Protein AF-A0A7W1JFF1-F1 (afdb_monomer_lite)

Sequence (328 aa):
MGRIAIALIGAATTVACFAGAAQSAELITNRGASHVTLAVNAKGEALVTYRAGGQLRRVLVWGATNARLPTRNGKQVEFKRDFSGGWRTYHTTYWETFQDRCAPYNGPALPDVVAACRAPDGSYWVAQAWQRLMPDLGYLPWLPVQRAKWLELSHWSGPVAQLDIGMNWVYDGKWQQIFTRTTYLGHPVYGFGTTRAGVPTDSFGQLVYIDTFNSTYGPGWRRENASVAHNPTGLFCYGLFPHDPTRGGYRHPPNQTTPRGPGIGNRYRIIAAGPGVTPNIEKVIAGLHDYDPGNPADVARQQKQNATLESWGGKRNPGGCLAGWFDA

Structure (mmCIF, N/CA/C/O backbone):
data_AF-A0A7W1JFF1-F1
#
_entry.id   AF-A0A7W1JFF1-F1
#
loop_
_atom_site.group_PDB
_atom_site.id
_atom_site.type_symbol
_atom_site.label_atom_id
_atom_site.label_alt_id
_atom_site.label_comp_id
_atom_site.label_asym_id
_atom_site.label_entity_id
_atom_site.label_seq_id
_atom_site.pdbx_PDB_ins_code
_atom_site.Cartn_x
_atom_site.Cartn_y
_atom_site.Cartn_z
_atom_site.occupancy
_atom_site.B_iso_or_equiv
_atom_site.auth_seq_id
_atom_site.auth_comp_id
_atom_site.auth_asym_id
_atom_site.auth_atom_id
_atom_site.pdbx_PDB_model_num
ATOM 1 N N . MET A 1 1 ? -5.058 68.436 0.687 1.00 38.59 1 MET A N 1
ATOM 2 C CA . MET A 1 1 ? -5.538 67.335 1.553 1.00 38.59 1 MET A CA 1
ATOM 3 C C . MET A 1 1 ? -5.737 66.096 0.684 1.00 38.59 1 MET A C 1
ATOM 5 O O . MET A 1 1 ? -6.791 65.935 0.086 1.00 38.59 1 MET A O 1
ATOM 9 N N . GLY A 1 2 ? -4.674 65.306 0.500 1.00 28.27 2 GLY A N 1
ATOM 10 C CA . GLY A 1 2 ? -4.662 64.139 -0.390 1.00 28.27 2 GLY A CA 1
ATOM 11 C C . GLY A 1 2 ? -5.205 62.894 0.309 1.00 28.27 2 GLY A C 1
ATOM 12 O O . GLY A 1 2 ? -4.789 62.583 1.422 1.00 28.27 2 GLY A O 1
ATOM 13 N N . ARG A 1 3 ? -6.151 62.201 -0.331 1.00 33.00 3 ARG A N 1
ATOM 14 C CA . ARG A 1 3 ? -6.733 60.943 0.151 1.00 33.00 3 ARG A CA 1
ATOM 15 C C . ARG A 1 3 ? -5.908 59.767 -0.373 1.00 33.00 3 ARG A C 1
ATOM 17 O O . ARG A 1 3 ? -5.820 59.565 -1.578 1.00 33.00 3 ARG A O 1
ATOM 24 N N . ILE A 1 4 ? -5.315 59.013 0.549 1.00 33.06 4 ILE A N 1
ATOM 25 C CA . ILE A 1 4 ? -4.603 57.756 0.298 1.00 33.06 4 ILE A CA 1
ATOM 26 C C . ILE A 1 4 ? -5.647 56.649 0.114 1.00 33.06 4 ILE A C 1
ATOM 28 O O . ILE A 1 4 ? -6.442 56.388 1.016 1.00 33.06 4 ILE A O 1
ATOM 32 N N . ALA A 1 5 ? -5.652 56.010 -1.055 1.00 33.16 5 ALA A N 1
ATOM 33 C CA . ALA A 1 5 ? -6.425 54.802 -1.313 1.00 33.16 5 ALA A CA 1
ATOM 34 C C . ALA A 1 5 ? -5.650 53.587 -0.777 1.00 33.16 5 ALA A C 1
ATOM 36 O O . ALA A 1 5 ? -4.568 53.269 -1.268 1.00 33.16 5 ALA A O 1
ATOM 37 N N . ILE A 1 6 ? -6.188 52.922 0.245 1.00 35.56 6 ILE A N 1
ATOM 38 C CA . ILE A 1 6 ? -5.652 51.659 0.763 1.00 35.56 6 ILE A CA 1
ATOM 39 C C . ILE A 1 6 ? -6.237 50.527 -0.086 1.00 35.56 6 ILE A C 1
ATOM 41 O O . ILE A 1 6 ? -7.432 50.245 -0.020 1.00 35.56 6 ILE A O 1
ATOM 45 N N . ALA A 1 7 ? -5.392 49.886 -0.893 1.00 33.53 7 ALA A N 1
ATOM 46 C CA . ALA A 1 7 ? -5.733 48.664 -1.607 1.00 33.53 7 ALA A CA 1
ATOM 47 C C . ALA A 1 7 ? -5.648 47.467 -0.644 1.00 33.53 7 ALA A C 1
ATOM 49 O O . ALA A 1 7 ? -4.567 47.078 -0.204 1.00 33.53 7 ALA A O 1
ATOM 50 N N . LEU A 1 8 ? -6.800 46.887 -0.305 1.00 33.56 8 LEU A N 1
ATOM 51 C CA . LEU A 1 8 ? -6.906 45.623 0.425 1.00 33.56 8 LEU A CA 1
ATOM 52 C C . LEU A 1 8 ? -6.568 44.462 -0.522 1.00 33.56 8 LEU A C 1
ATOM 54 O O . LEU A 1 8 ? -7.384 44.063 -1.351 1.00 33.56 8 LEU A O 1
ATOM 58 N N . ILE A 1 9 ? -5.362 43.911 -0.391 1.00 36.91 9 ILE A N 1
ATOM 59 C CA . ILE A 1 9 ? -4.980 42.642 -1.018 1.00 36.91 9 ILE A CA 1
ATOM 60 C C . ILE A 1 9 ? -5.599 41.515 -0.184 1.00 36.91 9 ILE A C 1
ATOM 62 O O . ILE A 1 9 ? -5.103 41.157 0.883 1.00 36.91 9 ILE A O 1
ATOM 66 N N . GLY A 1 10 ? -6.719 40.974 -0.661 1.00 31.19 10 GLY A N 1
ATOM 67 C CA . GLY A 1 10 ? -7.326 39.768 -0.107 1.00 31.19 10 GLY A CA 1
ATOM 68 C C . GLY A 1 10 ? -6.490 38.540 -0.461 1.00 31.19 10 GLY A C 1
ATOM 69 O O . GLY A 1 10 ? -6.447 38.124 -1.617 1.00 31.19 10 GLY A O 1
ATOM 70 N N . ALA A 1 11 ? -5.829 37.948 0.532 1.00 33.19 11 ALA A N 1
ATOM 71 C CA . ALA A 1 11 ? -5.151 36.666 0.393 1.00 33.19 11 ALA A CA 1
ATOM 72 C C . ALA A 1 11 ? -6.192 35.539 0.264 1.00 33.19 11 ALA A C 1
ATOM 74 O O . ALA A 1 11 ? -6.733 35.050 1.256 1.00 33.19 11 ALA A O 1
ATOM 75 N N . ALA A 1 12 ? -6.481 35.119 -0.969 1.00 33.53 12 ALA A N 1
ATOM 76 C CA . ALA A 1 12 ? -7.281 33.931 -1.232 1.00 33.53 12 ALA A CA 1
ATOM 77 C C . ALA A 1 12 ? -6.510 32.691 -0.756 1.00 33.53 12 ALA A C 1
ATOM 79 O O . ALA A 1 12 ? -5.592 32.204 -1.414 1.00 33.53 12 ALA A O 1
ATOM 80 N N . THR A 1 13 ? -6.864 32.188 0.425 1.00 31.50 13 THR A N 1
ATOM 81 C CA . THR A 1 13 ? -6.324 30.931 0.945 1.00 31.50 13 THR A CA 1
ATOM 82 C C . THR A 1 13 ? -7.027 29.794 0.208 1.00 31.50 13 THR A C 1
ATOM 84 O O . THR A 1 13 ? -8.130 29.393 0.571 1.00 31.50 13 THR A O 1
ATOM 87 N N . THR A 1 14 ? -6.428 29.287 -0.869 1.00 29.23 14 THR A N 1
ATOM 88 C CA . THR A 1 14 ? -6.887 28.054 -1.517 1.00 29.23 14 THR A CA 1
ATOM 89 C C . THR A 1 14 ? -6.694 26.892 -0.549 1.00 29.23 14 THR A C 1
ATOM 91 O O . THR A 1 14 ? -5.606 26.327 -0.434 1.00 29.23 14 THR A O 1
ATOM 94 N N . VAL A 1 15 ? -7.759 26.535 0.167 1.00 27.30 15 VAL A N 1
ATOM 95 C CA . VAL A 1 15 ? -7.863 25.258 0.868 1.00 27.30 15 VAL A CA 1
ATOM 96 C C . VAL A 1 15 ? -7.851 24.177 -0.207 1.00 27.30 15 VAL A C 1
ATOM 98 O O . VAL A 1 15 ? -8.831 23.975 -0.920 1.00 27.30 15 VAL A O 1
ATOM 101 N N . ALA A 1 16 ? -6.714 23.503 -0.364 1.00 29.80 16 ALA A N 1
ATOM 102 C CA . ALA A 1 16 ? -6.639 22.292 -1.162 1.00 29.80 16 ALA A CA 1
ATOM 103 C C . ALA A 1 16 ? -7.509 21.229 -0.477 1.00 29.80 16 ALA A C 1
ATOM 105 O O . ALA A 1 16 ? -7.077 20.570 0.470 1.00 29.80 16 ALA A O 1
ATOM 106 N N . CYS A 1 17 ? -8.754 21.089 -0.932 1.00 23.86 17 CYS A N 1
ATOM 107 C CA . CYS A 1 17 ? -9.590 19.944 -0.614 1.00 23.86 17 CYS A CA 1
ATOM 108 C C . CYS A 1 17 ? -8.873 18.694 -1.130 1.00 23.86 17 CYS A C 1
ATOM 110 O O . CYS A 1 17 ? -8.903 18.383 -2.320 1.00 23.86 17 CYS A O 1
ATOM 112 N N . PHE A 1 18 ? -8.194 17.980 -0.235 1.00 34.34 18 PHE A N 1
ATOM 113 C CA . PHE A 1 18 ? -7.791 16.610 -0.498 1.00 34.34 18 PHE A CA 1
ATOM 114 C C . PHE A 1 18 ? -9.080 15.795 -0.552 1.00 34.34 18 PHE A C 1
ATOM 116 O O . PHE A 1 18 ? -9.616 15.413 0.487 1.00 34.34 18 PHE A O 1
ATOM 123 N N . ALA A 1 19 ? -9.612 15.589 -1.759 1.00 32.72 19 ALA A N 1
ATOM 124 C CA . ALA A 1 19 ? -10.630 14.579 -1.985 1.00 32.72 19 ALA A CA 1
ATOM 125 C C . ALA A 1 19 ? -10.102 13.278 -1.372 1.00 32.72 19 ALA A C 1
ATOM 127 O O . ALA A 1 19 ? -8.997 12.837 -1.707 1.00 32.72 19 ALA A O 1
ATOM 128 N N . GLY A 1 20 ? -10.833 12.742 -0.393 1.00 37.34 20 GLY A N 1
ATOM 129 C CA . GLY A 1 20 ? -10.488 11.479 0.234 1.00 37.34 20 GLY A CA 1
ATOM 130 C C . GLY A 1 20 ? -10.435 10.430 -0.860 1.00 37.34 20 GLY A C 1
ATOM 131 O O . GLY A 1 20 ? -11.471 10.076 -1.414 1.00 37.34 20 GLY A O 1
ATOM 132 N N . ALA A 1 21 ? -9.226 9.987 -1.209 1.00 43.62 21 ALA A N 1
ATOM 133 C CA . ALA A 1 21 ? -9.064 8.798 -2.022 1.00 43.62 21 ALA A CA 1
ATOM 134 C C . ALA A 1 21 ? -9.877 7.689 -1.353 1.00 43.62 21 ALA A C 1
ATOM 136 O O . ALA A 1 21 ? -9.848 7.572 -0.124 1.00 43.62 21 ALA A O 1
ATOM 137 N N . ALA A 1 22 ? -10.583 6.884 -2.135 1.00 41.47 22 ALA A N 1
ATOM 138 C CA . ALA A 1 22 ? -11.029 5.609 -1.616 1.00 41.47 22 ALA A CA 1
ATOM 139 C C . ALA A 1 22 ? -9.819 4.844 -1.083 1.00 41.47 22 ALA A C 1
ATOM 141 O O . ALA A 1 22 ? -8.777 4.747 -1.737 1.00 41.47 22 ALA A O 1
ATOM 142 N N . GLN A 1 23 ? -9.933 4.405 0.161 1.00 50.59 23 GLN A N 1
ATOM 143 C CA . GLN A 1 23 ? -8.849 3.791 0.904 1.00 50.59 23 GLN A CA 1
ATOM 144 C C . GLN A 1 23 ? -9.103 2.288 0.959 1.00 50.59 23 GLN A C 1
ATOM 146 O O . GLN A 1 23 ? -10.023 1.837 1.628 1.00 50.59 23 GLN A O 1
ATOM 151 N N . SER A 1 24 ? -8.298 1.524 0.229 1.00 50.75 24 SER A N 1
ATOM 152 C CA . SER A 1 24 ? -7.825 0.195 0.634 1.00 50.75 24 SER A CA 1
ATOM 153 C C . SER A 1 24 ? -7.228 0.238 2.036 1.00 50.75 24 SER A C 1
ATOM 155 O O . SER A 1 24 ? -6.302 1.032 2.232 1.00 50.75 24 SER A O 1
ATOM 157 N N . ALA A 1 25 ? -7.700 -0.608 2.951 1.00 58.66 25 ALA A N 1
ATOM 158 C CA . ALA A 1 25 ? -7.436 -0.514 4.388 1.00 58.66 25 ALA A CA 1
ATOM 159 C C . ALA A 1 25 ? -7.825 0.869 4.948 1.00 58.66 25 ALA A C 1
ATOM 161 O O . ALA A 1 25 ? -7.338 1.925 4.539 1.00 58.66 25 ALA A O 1
ATOM 162 N N . GLU A 1 26 ? -8.758 0.910 5.894 1.00 79.19 26 GLU A N 1
ATOM 163 C CA . GLU A 1 26 ? -9.330 2.202 6.255 1.00 79.19 26 GLU A CA 1
ATOM 164 C C . GLU A 1 26 ? -8.387 3.044 7.093 1.00 79.19 26 GLU A C 1
ATOM 166 O O . GLU A 1 26 ? -7.886 2.610 8.135 1.00 79.19 26 GLU A O 1
ATOM 171 N N . LEU A 1 27 ? -8.225 4.301 6.683 1.00 85.50 27 LEU A N 1
ATOM 172 C CA . LEU A 1 27 ? -7.456 5.269 7.440 1.00 85.50 27 LEU A CA 1
ATOM 173 C C . LEU A 1 27 ? -8.100 5.519 8.807 1.00 85.50 27 LEU A C 1
ATOM 175 O O . LEU A 1 27 ? -9.231 6.007 8.919 1.00 85.50 27 LEU A O 1
ATOM 179 N N . ILE A 1 28 ? -7.311 5.277 9.849 1.00 89.88 28 ILE A N 1
ATOM 180 C CA . ILE A 1 28 ? -7.588 5.716 11.216 1.00 89.88 28 ILE A CA 1
ATOM 181 C C . ILE A 1 28 ? -6.994 7.108 11.438 1.00 89.88 28 ILE A C 1
ATOM 183 O O . ILE A 1 28 ? -7.646 7.996 11.983 1.00 89.88 28 ILE A O 1
ATOM 187 N N . THR A 1 29 ? -5.748 7.327 11.007 1.00 87.50 29 THR A N 1
ATOM 188 C CA . THR A 1 29 ? -5.092 8.638 11.099 1.00 87.50 29 THR A CA 1
ATOM 189 C C . THR A 1 29 ? -3.925 8.769 10.128 1.00 87.50 29 THR A C 1
ATOM 191 O O . THR A 1 29 ? -3.190 7.819 9.888 1.00 87.50 29 THR A O 1
ATOM 194 N N . ASN A 1 30 ? -3.690 9.981 9.630 1.00 83.12 30 ASN A N 1
ATOM 195 C CA . ASN A 1 30 ? -2.531 10.345 8.810 1.00 83.12 30 ASN A CA 1
ATOM 196 C C . ASN A 1 30 ? -1.520 11.227 9.564 1.00 83.12 30 ASN A C 1
ATOM 198 O O . ASN A 1 30 ? -0.728 11.930 8.944 1.00 83.12 30 ASN A O 1
ATOM 202 N N . ARG A 1 31 ? -1.568 11.245 10.903 1.00 85.12 31 ARG A N 1
ATOM 203 C CA . ARG A 1 31 ? -0.758 12.141 11.752 1.00 85.12 31 ARG A CA 1
ATOM 204 C C . ARG A 1 31 ? 0.445 11.458 12.415 1.00 85.12 31 ARG A C 1
ATOM 206 O O . ARG A 1 31 ? 0.880 11.914 13.467 1.00 85.12 31 ARG A O 1
ATOM 213 N N . GLY A 1 32 ? 0.960 10.371 11.833 1.00 85.75 32 GLY A N 1
ATOM 214 C CA . GLY A 1 32 ? 2.119 9.647 12.366 1.00 85.75 32 GLY A CA 1
ATOM 215 C C . GLY A 1 32 ? 1.822 8.984 13.711 1.00 85.75 32 GLY A C 1
ATOM 216 O O . GLY A 1 32 ? 2.288 9.440 14.753 1.00 85.75 32 GLY A O 1
ATOM 217 N N . ALA A 1 33 ? 1.018 7.921 13.688 1.00 92.75 33 ALA A N 1
ATOM 218 C CA . ALA A 1 33 ? 0.693 7.172 14.896 1.00 92.75 33 ALA A CA 1
ATOM 219 C C . ALA A 1 33 ? 1.924 6.456 15.483 1.00 92.75 33 ALA A C 1
ATOM 221 O O . ALA A 1 33 ? 2.784 5.964 14.754 1.00 92.75 33 ALA A O 1
ATOM 222 N N . SER A 1 34 ? 1.973 6.365 16.810 1.00 94.94 34 SER A N 1
ATOM 223 C CA . SER A 1 34 ? 2.949 5.579 17.574 1.00 94.94 34 SER A CA 1
ATOM 224 C C . SER A 1 34 ? 2.254 4.851 18.724 1.00 94.94 34 SER A C 1
ATOM 226 O O . SER A 1 34 ? 1.118 5.193 19.058 1.00 94.94 34 SER A O 1
ATOM 228 N N . HIS A 1 35 ? 2.940 3.888 19.350 1.00 96.50 35 HIS A N 1
ATOM 229 C CA . HIS A 1 35 ? 2.401 3.105 20.473 1.00 96.50 35 HIS A CA 1
ATOM 230 C C . HIS A 1 35 ? 1.026 2.507 20.144 1.00 96.50 35 HIS A C 1
ATOM 232 O O . HIS A 1 35 ? 0.073 2.657 20.906 1.00 96.50 35 HIS A O 1
ATOM 238 N N . VAL A 1 36 ? 0.916 1.929 18.946 1.00 97.88 36 VAL A N 1
ATOM 239 C CA . VAL A 1 36 ? -0.339 1.372 18.449 1.00 97.88 36 VAL A CA 1
ATOM 240 C C . VAL A 1 36 ? -0.609 0.062 19.177 1.00 97.88 36 VAL A C 1
ATOM 242 O O . VAL A 1 36 ? 0.242 -0.822 19.190 1.00 97.88 36 VAL A O 1
ATOM 245 N N . THR A 1 37 ? -1.799 -0.068 19.749 1.00 97.75 37 THR A N 1
ATOM 246 C CA . THR A 1 37 ? -2.329 -1.332 20.252 1.00 97.75 37 THR A CA 1
ATOM 247 C C . THR A 1 37 ? -3.689 -1.605 19.628 1.00 97.75 37 THR A C 1
ATOM 249 O O . THR A 1 37 ? -4.412 -0.691 19.215 1.00 97.75 37 THR A O 1
ATOM 252 N N . LEU A 1 38 ? -4.011 -2.889 19.542 1.00 98.19 38 LEU A N 1
ATOM 253 C CA . LEU A 1 38 ? -5.221 -3.400 18.929 1.00 98.19 38 LEU A CA 1
ATOM 254 C C . LEU A 1 38 ? -5.817 -4.441 19.871 1.00 98.19 38 LEU A C 1
ATOM 256 O O . LEU A 1 38 ? -5.145 -5.417 20.188 1.00 98.19 38 LEU A O 1
ATOM 260 N N . ALA A 1 39 ? -7.052 -4.206 20.299 1.00 98.31 39 ALA A N 1
ATOM 261 C CA . ALA A 1 39 ? -7.855 -5.155 21.060 1.00 98.31 39 ALA A CA 1
ATOM 262 C C . ALA A 1 39 ? -9.127 -5.469 20.273 1.00 98.31 39 ALA A C 1
ATOM 264 O O . ALA A 1 39 ? -9.699 -4.564 19.665 1.00 98.31 39 ALA A O 1
ATOM 265 N N . VAL A 1 40 ? -9.591 -6.716 20.297 1.00 98.50 40 VAL A N 1
ATOM 266 C CA . VAL A 1 40 ? -10.798 -7.151 19.574 1.00 98.50 40 VAL A CA 1
ATOM 267 C C . VAL A 1 40 ? -11.693 -7.935 20.515 1.00 98.50 40 VAL A C 1
ATOM 269 O O . VAL A 1 40 ? -11.249 -8.885 21.152 1.00 98.50 40 VAL A O 1
ATOM 272 N N . ASN A 1 41 ? -12.961 -7.547 20.615 1.00 97.75 41 ASN A N 1
ATOM 273 C CA . ASN A 1 41 ? -13.908 -8.196 21.515 1.00 97.75 41 ASN A CA 1
ATOM 274 C C . ASN A 1 41 ? -14.669 -9.347 20.827 1.00 97.75 41 ASN A C 1
ATOM 276 O O . ASN A 1 41 ? -14.564 -9.581 19.624 1.00 97.75 41 ASN A O 1
ATOM 280 N N . ALA A 1 42 ? -15.499 -10.056 21.595 1.00 96.50 42 ALA A N 1
ATOM 281 C CA . ALA A 1 42 ? -16.325 -11.153 21.079 1.00 96.50 42 ALA A CA 1
ATOM 282 C C . ALA A 1 42 ? -17.463 -10.709 20.132 1.00 96.50 42 ALA A C 1
ATOM 284 O O . ALA A 1 42 ? -18.096 -11.560 19.516 1.00 96.50 42 ALA A O 1
ATOM 285 N N . LYS A 1 43 ? -17.741 -9.402 20.012 1.00 96.00 43 LYS A N 1
ATOM 286 C CA . LYS A 1 43 ? -18.752 -8.855 19.091 1.00 96.00 43 LYS A CA 1
ATOM 287 C C . LYS A 1 43 ? -18.193 -8.579 17.689 1.00 96.00 43 LYS A C 1
ATOM 289 O O . LYS A 1 43 ? -18.951 -8.156 16.820 1.00 96.00 43 LYS A O 1
ATOM 294 N N . GLY A 1 44 ? -16.888 -8.764 17.475 1.00 96.31 44 GLY A N 1
ATOM 295 C CA . GLY A 1 44 ? -16.227 -8.378 16.226 1.00 96.31 44 GLY A CA 1
ATOM 296 C C . GLY A 1 44 ? -15.997 -6.868 16.112 1.00 96.31 44 GLY A C 1
ATOM 297 O O . GLY A 1 44 ? -16.004 -6.319 15.011 1.00 96.31 44 GLY A O 1
ATOM 298 N N . GLU A 1 45 ? -15.822 -6.181 17.242 1.00 98.12 45 GLU A N 1
ATOM 299 C CA . GLU A 1 45 ? -15.401 -4.781 17.281 1.00 98.12 45 GLU A CA 1
ATOM 300 C C . GLU A 1 45 ? -13.930 -4.703 17.681 1.00 98.12 45 GLU A C 1
ATOM 302 O O . GLU A 1 45 ? -13.473 -5.470 18.529 1.00 98.12 45 GLU A O 1
ATOM 307 N N . ALA A 1 46 ? -13.209 -3.746 17.108 1.00 98.38 46 ALA A N 1
ATOM 308 C CA . ALA A 1 46 ? -11.820 -3.463 17.419 1.00 98.38 46 ALA A CA 1
ATOM 309 C C . ALA A 1 46 ? -11.687 -2.120 18.143 1.00 98.38 46 ALA A C 1
ATOM 311 O O . ALA A 1 46 ? -12.240 -1.109 17.712 1.00 98.38 46 ALA A O 1
ATOM 312 N N . LEU A 1 47 ? -10.902 -2.086 19.215 1.00 98.44 47 LEU A N 1
ATOM 313 C CA . LEU A 1 47 ? -10.461 -0.860 19.865 1.00 98.44 47 LEU A CA 1
ATOM 314 C C . LEU A 1 47 ? -9.002 -0.596 19.485 1.00 98.44 47 LEU A C 1
ATOM 316 O O . LEU A 1 47 ? -8.085 -1.273 19.953 1.00 98.44 47 LEU A O 1
ATOM 320 N N . VAL A 1 48 ? -8.789 0.417 18.647 1.00 98.25 48 VAL A N 1
ATOM 321 C CA . VAL A 1 48 ? -7.457 0.871 18.240 1.00 98.25 48 VAL A CA 1
ATOM 322 C C . VAL A 1 48 ? -7.021 1.997 19.164 1.00 98.25 48 VAL A C 1
ATOM 324 O O . VAL A 1 48 ? -7.636 3.067 19.186 1.00 98.25 48 VAL A O 1
ATOM 327 N N . THR A 1 49 ? -5.942 1.781 19.914 1.00 98.19 49 THR A N 1
ATOM 328 C CA . THR A 1 49 ? -5.344 2.810 20.774 1.00 98.19 49 THR A CA 1
ATOM 329 C C . THR A 1 49 ? -3.995 3.224 20.211 1.00 98.19 49 THR A C 1
ATOM 331 O O . THR A 1 49 ? -3.200 2.383 19.816 1.00 98.19 49 THR A O 1
ATOM 334 N N . TYR A 1 50 ? -3.725 4.525 20.139 1.00 97.69 50 TYR A N 1
ATOM 335 C CA . TYR A 1 50 ? -2.453 5.039 19.630 1.00 97.69 50 TYR A CA 1
ATOM 336 C C . TYR A 1 50 ? -2.165 6.441 20.159 1.00 97.69 50 TYR A C 1
ATOM 338 O O . TYR A 1 50 ? -3.043 7.126 20.685 1.00 97.69 50 TYR A O 1
ATOM 346 N N . ARG A 1 51 ? -0.931 6.910 19.977 1.00 96.56 51 ARG A N 1
ATOM 347 C CA . ARG A 1 51 ? -0.548 8.309 20.190 1.00 96.56 51 ARG A CA 1
ATOM 348 C C . ARG A 1 51 ? -0.317 9.013 18.862 1.00 96.56 51 ARG A C 1
ATOM 350 O O . ARG A 1 51 ? 0.413 8.502 18.016 1.00 96.56 51 ARG A O 1
ATOM 357 N N . ALA A 1 52 ? -0.894 10.201 18.696 1.00 91.94 52 ALA A N 1
ATOM 358 C CA . ALA A 1 52 ? -0.619 11.088 17.565 1.00 91.94 52 ALA A CA 1
ATOM 359 C C . ALA A 1 52 ? -0.678 12.552 18.016 1.00 91.94 52 ALA A C 1
ATOM 361 O O . ALA A 1 52 ? -1.602 12.946 18.727 1.00 91.94 52 ALA A O 1
ATOM 362 N N . GLY A 1 53 ? 0.314 13.355 17.616 1.00 86.19 53 GLY A N 1
ATOM 363 C CA . GLY A 1 53 ? 0.427 14.753 18.055 1.00 86.19 53 GLY A CA 1
ATOM 364 C C . GLY A 1 53 ? 0.477 14.907 19.582 1.00 86.19 53 GLY A C 1
ATOM 365 O O . GLY A 1 53 ? -0.184 15.781 20.128 1.00 86.19 53 GLY A O 1
ATOM 366 N N . GLY A 1 54 ? 1.165 13.995 20.281 1.00 87.56 54 GLY A N 1
ATOM 367 C CA . GLY A 1 54 ? 1.270 13.977 21.749 1.00 87.56 54 GLY A CA 1
ATOM 368 C C . GLY A 1 54 ? 0.030 13.460 22.494 1.00 87.56 54 GLY A C 1
ATOM 369 O O . GLY A 1 54 ? 0.112 13.153 23.680 1.00 87.56 54 GLY A O 1
ATOM 370 N N . GLN A 1 55 ? -1.104 13.287 21.813 1.00 93.56 55 GLN A N 1
ATOM 371 C CA . GLN A 1 55 ? -2.366 12.891 22.436 1.00 93.56 55 GLN A CA 1
ATOM 372 C C . GLN A 1 55 ? -2.622 11.393 22.295 1.00 93.56 55 GLN A C 1
ATOM 374 O O . GLN A 1 55 ? -2.429 10.823 21.220 1.00 93.56 55 GLN A O 1
ATOM 379 N N . LEU A 1 56 ? -3.094 10.772 23.379 1.00 96.31 56 LEU A N 1
ATOM 380 C CA . LEU A 1 56 ? -3.631 9.415 23.352 1.00 96.31 56 LEU A CA 1
ATOM 381 C C . LEU A 1 56 ? -5.004 9.434 22.674 1.00 96.31 56 LEU A C 1
ATOM 383 O O . LEU A 1 56 ? -5.857 10.261 22.993 1.00 96.31 56 LEU A O 1
ATOM 387 N N . ARG A 1 57 ? -5.206 8.525 21.730 1.00 97.31 57 ARG A N 1
ATOM 388 C CA . ARG A 1 57 ? -6.429 8.370 20.950 1.00 97.31 57 ARG A CA 1
ATOM 389 C C . ARG A 1 57 ? -6.922 6.942 21.087 1.00 97.31 57 ARG A C 1
ATOM 391 O O . ARG A 1 57 ? -6.117 6.017 21.140 1.00 97.31 57 ARG A O 1
ATOM 398 N N . ARG A 1 58 ? -8.242 6.791 21.135 1.00 97.50 58 ARG A N 1
ATOM 399 C CA . ARG A 1 58 ? -8.935 5.506 21.151 1.00 97.50 58 ARG A CA 1
ATOM 400 C C . ARG A 1 58 ? -10.051 5.562 20.130 1.00 97.50 58 ARG A C 1
ATOM 402 O O . ARG A 1 58 ? -10.862 6.484 20.165 1.00 97.50 58 ARG A O 1
ATOM 409 N N . VAL A 1 59 ? -10.056 4.611 19.212 1.00 97.94 59 VAL A N 1
ATOM 410 C CA . VAL A 1 59 ? -11.034 4.546 18.130 1.00 97.94 59 VAL A CA 1
ATOM 411 C C . VAL A 1 59 ? -11.665 3.169 18.165 1.00 97.94 59 VAL A C 1
ATOM 413 O O . VAL A 1 59 ? -10.961 2.170 18.041 1.00 97.94 59 VAL A O 1
ATOM 416 N N . LEU A 1 60 ? -12.978 3.127 18.366 1.00 98.44 60 LEU A N 1
ATOM 417 C CA . LEU A 1 60 ? -13.753 1.903 18.216 1.00 98.44 60 LEU A CA 1
ATOM 418 C C . LEU A 1 60 ? -14.099 1.733 16.731 1.00 98.44 60 LEU A C 1
ATOM 420 O O . LEU A 1 60 ? -14.548 2.690 16.097 1.00 98.44 60 LEU A O 1
ATOM 424 N N . VAL A 1 61 ? -13.872 0.545 16.175 1.00 98.38 61 VAL A N 1
ATOM 425 C CA . VAL A 1 61 ? -14.010 0.248 14.743 1.00 98.38 61 VAL A CA 1
ATOM 426 C C . VAL A 1 61 ? -14.737 -1.082 14.540 1.00 98.38 61 VAL A C 1
ATOM 428 O O . VAL A 1 61 ? -14.415 -2.058 15.210 1.00 98.38 61 VAL A O 1
ATOM 431 N N . TRP A 1 62 ? -15.734 -1.137 13.650 1.00 97.81 62 TRP A N 1
ATOM 432 C CA . TRP A 1 62 ? -16.532 -2.352 13.415 1.00 97.81 62 TRP A CA 1
ATOM 433 C C . TRP A 1 62 ? -17.311 -2.315 12.094 1.00 97.81 62 TRP A C 1
ATOM 435 O O . TRP A 1 62 ? -17.358 -1.300 11.401 1.00 97.81 62 TRP A O 1
ATOM 445 N N . GLY A 1 63 ? -17.988 -3.420 11.769 1.00 96.50 63 GLY A N 1
ATOM 446 C CA . GLY A 1 63 ? -19.047 -3.448 10.753 1.00 96.50 63 GLY A CA 1
ATOM 447 C C . GLY A 1 63 ? -18.604 -3.708 9.312 1.00 96.50 63 GLY A C 1
ATOM 448 O O . GLY A 1 63 ? -19.458 -3.699 8.429 1.00 96.50 63 GLY A O 1
ATOM 449 N N . ALA A 1 64 ? -17.321 -3.979 9.071 1.00 96.56 64 ALA A N 1
ATOM 450 C CA . ALA A 1 64 ? -16.826 -4.421 7.770 1.00 96.56 64 ALA A CA 1
ATOM 451 C C . ALA A 1 64 ? -15.798 -5.540 7.907 1.00 96.56 64 ALA A C 1
ATOM 453 O O . ALA A 1 64 ? -15.025 -5.564 8.862 1.00 96.56 64 ALA A O 1
ATOM 454 N N . THR A 1 65 ? -15.796 -6.438 6.925 1.00 96.69 65 THR A N 1
ATOM 455 C CA . THR A 1 65 ? -14.845 -7.541 6.762 1.00 96.69 65 THR A CA 1
ATOM 456 C C . THR A 1 65 ? -14.656 -7.776 5.265 1.00 96.69 65 THR A C 1
ATOM 458 O O . THR A 1 65 ? -15.626 -7.675 4.507 1.00 96.69 65 THR A O 1
ATOM 461 N N . ASN A 1 66 ? -13.444 -8.146 4.846 1.00 97.06 66 ASN A N 1
ATOM 462 C CA . ASN A 1 66 ? -13.108 -8.513 3.465 1.00 97.06 66 ASN A CA 1
ATOM 463 C C . ASN A 1 66 ? -13.284 -7.363 2.456 1.00 97.06 66 ASN A C 1
ATOM 465 O O . ASN A 1 66 ? -13.184 -6.182 2.785 1.00 97.06 66 ASN A O 1
ATOM 469 N N . ALA A 1 67 ? -13.479 -7.719 1.189 1.00 95.94 67 ALA A N 1
ATOM 470 C CA . ALA A 1 67 ? -13.761 -6.797 0.108 1.00 95.94 67 ALA A CA 1
ATOM 471 C C . ALA A 1 67 ? -14.853 -7.357 -0.800 1.00 95.94 67 ALA A C 1
ATOM 473 O O . ALA A 1 67 ? -14.991 -8.567 -0.977 1.00 95.94 67 ALA A O 1
ATOM 474 N N . ARG A 1 68 ? -15.596 -6.457 -1.433 1.00 95.94 68 ARG A N 1
ATOM 475 C CA . ARG A 1 68 ? -16.437 -6.744 -2.592 1.00 95.94 68 ARG A CA 1
ATOM 476 C C . ARG A 1 68 ? -15.590 -6.686 -3.855 1.00 95.94 68 ARG A C 1
ATOM 478 O O . ARG A 1 68 ? -14.701 -5.837 -3.975 1.00 95.94 68 ARG A O 1
ATOM 485 N N . LEU A 1 69 ? -15.924 -7.551 -4.807 1.00 95.38 69 LEU A N 1
ATOM 486 C CA . LEU A 1 69 ? -15.355 -7.514 -6.150 1.00 95.38 69 LEU A CA 1
ATOM 487 C C . LEU A 1 69 ? -15.734 -6.204 -6.867 1.00 95.38 69 LEU A C 1
ATOM 489 O O . LEU A 1 69 ? -16.827 -5.677 -6.614 1.00 95.38 69 LEU A O 1
ATOM 493 N N . PRO A 1 70 ? -14.874 -5.679 -7.764 1.00 93.56 70 PRO A N 1
ATOM 494 C CA . PRO A 1 70 ? -15.163 -4.457 -8.508 1.00 93.56 70 PRO A CA 1
ATOM 495 C C . PRO A 1 70 ? -16.515 -4.527 -9.217 1.00 93.56 70 PRO A C 1
ATOM 497 O O . PRO A 1 70 ? -16.739 -5.364 -10.086 1.00 93.56 70 PRO A O 1
ATOM 500 N N . THR A 1 71 ? -17.424 -3.630 -8.839 1.00 93.38 71 THR A N 1
ATOM 501 C CA . THR A 1 71 ? -18.767 -3.542 -9.422 1.00 93.38 71 THR A CA 1
ATOM 502 C C . THR A 1 71 ? -19.047 -2.097 -9.804 1.00 93.38 71 THR A C 1
ATOM 504 O O . THR A 1 71 ? -18.975 -1.204 -8.957 1.00 93.38 71 THR A O 1
ATOM 507 N N . ARG A 1 72 ? -19.381 -1.850 -11.076 1.00 90.69 72 ARG A N 1
ATOM 508 C CA . ARG A 1 72 ? -19.693 -0.499 -11.562 1.00 90.69 72 ARG A CA 1
ATOM 509 C C . ARG A 1 72 ? -20.889 0.059 -10.787 1.00 90.69 72 ARG A C 1
ATOM 5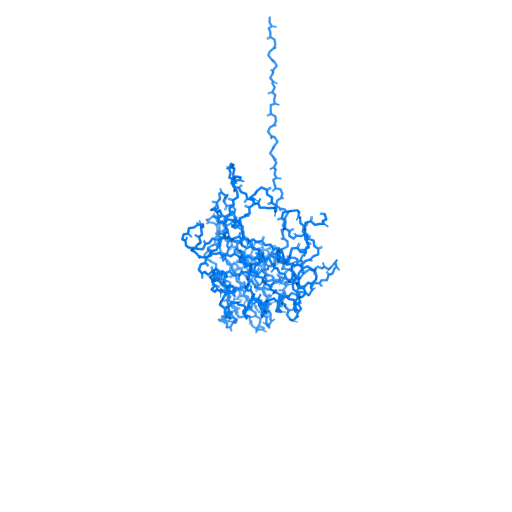11 O O . ARG A 1 72 ? -21.885 -0.637 -10.619 1.00 90.69 72 ARG A O 1
ATOM 518 N N . ASN A 1 73 ? -20.785 1.305 -10.321 1.00 88.50 73 ASN A N 1
ATOM 519 C CA . ASN A 1 73 ? -21.777 1.981 -9.466 1.00 88.50 73 ASN A CA 1
ATOM 520 C C . ASN A 1 73 ? -22.028 1.306 -8.100 1.00 88.50 73 ASN A C 1
ATOM 522 O O . ASN A 1 73 ? -22.929 1.713 -7.368 1.00 88.50 73 ASN A O 1
ATOM 526 N N . GLY A 1 74 ? -21.243 0.287 -7.743 1.00 90.00 74 GLY A N 1
ATOM 527 C CA . GLY A 1 74 ? -21.285 -0.334 -6.428 1.00 90.00 74 GLY A CA 1
ATOM 528 C C . GLY A 1 74 ? -20.576 0.508 -5.369 1.00 90.00 74 GLY A C 1
ATOM 529 O O . GLY A 1 74 ? -19.876 1.476 -5.669 1.00 90.00 74 GLY A O 1
ATOM 530 N N . LYS A 1 75 ? -20.716 0.086 -4.113 1.00 91.69 75 LYS A N 1
ATOM 531 C CA . LYS A 1 75 ? -19.916 0.590 -2.993 1.00 91.69 75 LYS A CA 1
ATOM 532 C C . LYS A 1 75 ? -19.106 -0.539 -2.390 1.00 91.69 75 LYS A C 1
ATOM 534 O O . LYS A 1 75 ? -19.617 -1.653 -2.234 1.00 91.69 75 LYS A O 1
ATOM 539 N N . GLN A 1 76 ? -17.873 -0.234 -2.032 1.00 93.44 76 GLN A N 1
ATOM 540 C CA . GLN A 1 76 ? -17.022 -1.123 -1.263 1.00 93.44 76 GLN A CA 1
ATOM 541 C C . GLN A 1 76 ? -17.527 -1.238 0.187 1.00 93.44 76 GLN A C 1
ATOM 543 O O . GLN A 1 76 ? -18.368 -0.449 0.620 1.00 93.44 76 GLN A O 1
ATOM 548 N N . VAL A 1 77 ? -17.078 -2.262 0.914 1.00 93.19 77 VAL A N 1
ATOM 549 C CA . VAL A 1 77 ? -17.298 -2.353 2.366 1.00 93.19 77 VAL A CA 1
ATOM 550 C C . VAL A 1 77 ? -16.450 -1.315 3.102 1.00 93.19 77 VAL A C 1
ATOM 552 O O . VAL A 1 77 ? -15.320 -1.055 2.693 1.00 93.19 77 VAL A O 1
ATOM 555 N N . GLU A 1 78 ? -17.002 -0.745 4.175 1.00 92.62 78 GLU A N 1
ATOM 556 C CA . GLU A 1 78 ? -16.359 0.299 4.978 1.00 92.62 78 GLU A CA 1
ATOM 557 C C . GLU A 1 78 ? -16.654 0.124 6.477 1.00 92.62 78 GLU A C 1
ATOM 559 O O . GLU A 1 78 ? -17.747 -0.314 6.852 1.00 92.62 78 GLU A O 1
ATOM 564 N N . PHE A 1 79 ? -15.702 0.462 7.348 1.00 95.94 79 PHE A N 1
ATOM 565 C CA . PHE A 1 79 ? -15.910 0.413 8.786 1.00 95.94 79 PHE A CA 1
ATOM 566 C C . PHE A 1 79 ? -16.714 1.607 9.282 1.00 95.94 79 PHE A C 1
ATOM 568 O O . PHE A 1 79 ? -16.529 2.773 8.912 1.00 95.94 79 PHE A O 1
ATOM 575 N N . LYS A 1 80 ? -17.521 1.316 10.296 1.00 96.25 80 LYS A N 1
ATOM 576 C CA . LYS A 1 80 ? -17.982 2.316 11.248 1.00 96.25 80 LYS A CA 1
ATOM 577 C C . LYS A 1 80 ? -16.838 2.633 12.205 1.00 96.25 80 LYS A C 1
ATOM 579 O O . LYS A 1 80 ? -16.149 1.730 12.674 1.00 96.25 80 LYS A O 1
ATOM 584 N N . ARG A 1 81 ? -16.640 3.923 12.481 1.00 96.81 81 ARG A N 1
ATOM 585 C CA . ARG A 1 81 ? -15.564 4.439 13.335 1.00 96.81 81 ARG A CA 1
ATOM 586 C C . ARG A 1 81 ? -16.128 5.404 14.364 1.00 96.81 81 ARG A C 1
ATOM 588 O O . ARG A 1 81 ? -16.814 6.364 14.015 1.00 96.81 81 ARG A O 1
ATOM 595 N N . ASP A 1 82 ? -15.775 5.186 15.621 1.00 96.88 82 ASP A N 1
ATOM 596 C CA . ASP A 1 82 ? -16.086 6.076 16.729 1.00 96.88 82 ASP A CA 1
ATOM 597 C C . ASP A 1 82 ? -14.791 6.531 17.415 1.00 96.88 82 ASP A C 1
ATOM 599 O O . ASP A 1 82 ? -14.189 5.827 18.229 1.00 96.88 82 ASP A O 1
ATOM 603 N N . PHE A 1 83 ? -14.380 7.758 17.085 1.00 95.50 83 PHE A N 1
ATOM 604 C CA . PHE A 1 83 ? -13.170 8.409 17.597 1.00 95.50 83 PHE A CA 1
ATOM 605 C C . PHE A 1 83 ? -13.250 8.831 19.074 1.00 95.50 83 PHE A C 1
ATOM 607 O O . PHE A 1 83 ? -12.279 9.373 19.601 1.00 95.50 83 PHE A O 1
ATOM 614 N N . SER A 1 84 ? -14.386 8.606 19.741 1.00 94.62 84 SER A N 1
ATOM 615 C CA . SER A 1 84 ? -14.539 8.807 21.186 1.00 94.62 84 SER A CA 1
ATOM 616 C C . SER A 1 84 ? -14.235 7.546 22.008 1.00 94.62 84 SER A C 1
ATOM 618 O O . SER A 1 84 ? -14.406 7.549 23.224 1.00 94.62 84 SER A O 1
ATOM 620 N N . GLY A 1 85 ? -13.798 6.456 21.364 1.00 94.56 85 GLY A N 1
ATOM 621 C CA . GLY A 1 85 ? -13.560 5.176 22.035 1.00 94.56 85 GLY A CA 1
ATOM 622 C C . GLY A 1 85 ? -14.850 4.468 22.465 1.00 94.56 85 GLY A C 1
ATOM 623 O O . GLY A 1 85 ? -14.831 3.708 23.428 1.00 94.56 85 GLY A O 1
ATOM 624 N N . GLY A 1 86 ? -15.966 4.738 21.777 1.00 96.19 86 GLY A N 1
ATOM 625 C CA . GLY A 1 86 ? -17.266 4.098 21.997 1.00 96.19 86 GLY A CA 1
ATOM 626 C C . GLY A 1 86 ? -18.304 4.947 22.738 1.00 96.19 86 GLY A C 1
ATOM 627 O O . GLY A 1 86 ? -19.448 4.515 22.837 1.00 96.19 86 GLY A O 1
ATOM 628 N N . TRP A 1 87 ? -17.972 6.155 23.214 1.00 96.31 87 TRP A N 1
ATOM 629 C CA . TRP A 1 87 ? -18.950 7.033 23.877 1.00 96.31 87 TRP A CA 1
ATOM 630 C C . TRP A 1 87 ? -20.086 7.459 22.943 1.00 96.31 87 TRP A C 1
ATOM 632 O O . TRP A 1 87 ? -21.247 7.448 23.336 1.00 96.31 87 TRP A O 1
ATOM 642 N N . ARG A 1 88 ? -19.793 7.808 21.688 1.00 95.75 88 ARG A N 1
ATOM 643 C CA . ARG A 1 88 ? -20.833 8.185 20.717 1.00 95.75 88 ARG A CA 1
ATOM 644 C C . ARG A 1 88 ? -21.746 7.005 20.374 1.00 95.75 88 ARG A C 1
ATOM 646 O O . ARG A 1 88 ? -22.910 7.223 20.064 1.00 95.75 88 ARG A O 1
ATOM 653 N N . THR A 1 89 ? -21.210 5.789 20.401 1.00 96.06 89 THR A N 1
ATOM 654 C CA . THR A 1 89 ? -21.930 4.563 20.027 1.00 96.06 89 THR A CA 1
ATOM 655 C C . THR A 1 89 ? -22.758 3.998 21.177 1.00 96.06 89 THR A C 1
ATOM 657 O O . THR A 1 89 ? -23.896 3.590 20.974 1.00 96.06 89 THR A O 1
ATOM 660 N N . TYR A 1 90 ? -22.187 3.977 22.381 1.00 96.62 90 TYR A N 1
ATOM 661 C CA . TYR A 1 90 ? -22.745 3.294 23.547 1.00 96.62 90 TYR A CA 1
ATOM 662 C C . TYR A 1 90 ? -23.152 4.237 24.684 1.00 96.62 90 TYR A C 1
ATOM 664 O O . TYR A 1 90 ? -23.683 3.764 25.683 1.00 96.62 90 TYR A O 1
ATOM 672 N N . HIS A 1 91 ? -22.891 5.544 24.571 1.00 95.50 91 HIS A N 1
ATOM 673 C CA . HIS A 1 91 ? -23.164 6.556 25.604 1.00 95.50 91 HIS A CA 1
ATOM 674 C C . HIS A 1 91 ? -22.541 6.235 26.978 1.00 95.50 91 HIS A C 1
ATOM 676 O O . HIS A 1 91 ? -23.077 6.603 28.020 1.00 95.50 91 HIS A O 1
ATOM 682 N N . THR A 1 92 ? -21.395 5.543 26.973 1.00 93.62 92 THR A N 1
ATOM 683 C CA . THR A 1 92 ? -20.608 5.158 28.159 1.00 93.62 92 THR A CA 1
ATOM 684 C C . THR A 1 92 ? -19.108 5.242 27.865 1.00 93.62 92 THR A C 1
ATOM 686 O O . THR A 1 92 ? -18.706 5.347 26.701 1.00 93.62 92 THR A O 1
ATOM 689 N N . THR A 1 93 ? -18.245 5.191 28.888 1.00 92.81 93 THR A N 1
ATOM 690 C CA . THR A 1 93 ? -16.779 5.076 28.731 1.00 92.81 93 THR A CA 1
ATOM 691 C C . THR A 1 93 ? -16.382 3.672 28.256 1.00 92.81 93 THR A C 1
ATOM 693 O O . THR A 1 93 ? -15.612 2.956 28.886 1.00 92.81 93 THR A O 1
ATOM 696 N N . TYR A 1 94 ? -16.925 3.259 27.109 1.00 96.38 94 TYR A N 1
ATOM 697 C CA . TYR A 1 94 ? -16.888 1.886 26.614 1.00 96.38 94 TYR A CA 1
ATOM 698 C C . TYR A 1 94 ? -15.473 1.297 26.545 1.00 96.38 94 TYR A C 1
ATOM 700 O O . TYR A 1 94 ? -15.267 0.139 26.896 1.00 96.38 94 TYR A O 1
ATOM 708 N N . TRP A 1 95 ? -14.478 2.107 26.173 1.00 94.62 95 TRP A N 1
ATOM 709 C CA . TRP A 1 95 ? -13.079 1.685 26.110 1.00 94.62 95 TRP A CA 1
ATOM 710 C C . TRP A 1 95 ? -12.504 1.171 27.444 1.00 94.62 95 TRP A C 1
ATOM 712 O O . TRP A 1 95 ? -11.575 0.372 27.407 1.00 94.62 95 TRP A O 1
ATOM 722 N N . GLU A 1 96 ? -13.019 1.600 28.602 1.00 95.81 96 GLU A N 1
ATOM 723 C CA . GLU A 1 96 ? -12.543 1.151 29.927 1.00 95.81 96 GLU A CA 1
ATOM 724 C C . GLU A 1 96 ? -13.007 -0.266 30.255 1.00 95.81 96 GLU A C 1
ATOM 726 O O . GLU A 1 96 ? -12.318 -1.014 30.942 1.00 95.81 96 GLU A O 1
ATOM 731 N N . THR A 1 97 ? -14.177 -0.640 29.741 1.00 95.69 97 THR A N 1
ATOM 732 C CA . THR A 1 97 ? -14.789 -1.960 29.950 1.00 95.69 97 THR A CA 1
ATOM 733 C C . THR A 1 97 ? -14.585 -2.886 28.753 1.00 95.69 97 THR A C 1
ATOM 735 O O . THR A 1 97 ? -15.096 -4.008 28.733 1.00 95.69 97 THR A O 1
ATOM 738 N N . PHE A 1 98 ? -13.829 -2.434 27.749 1.00 97.62 98 PHE A N 1
ATOM 739 C CA . PHE A 1 98 ? -13.560 -3.189 26.538 1.00 97.62 98 PHE A CA 1
ATOM 740 C C . PHE A 1 98 ? -12.701 -4.414 26.857 1.00 97.62 98 PHE A C 1
ATOM 742 O O . PHE A 1 98 ? -11.534 -4.304 27.230 1.00 97.62 98 PHE A O 1
ATOM 749 N N . GLN A 1 99 ? -13.285 -5.598 26.693 1.00 97.38 99 GLN A N 1
ATOM 750 C CA . GLN A 1 99 ? -12.593 -6.858 26.935 1.00 97.38 99 GLN A CA 1
ATOM 751 C C . GLN A 1 99 ? -11.938 -7.357 25.655 1.00 97.38 99 GLN A C 1
ATOM 753 O O . GLN A 1 99 ? -12.630 -7.737 24.706 1.00 97.38 99 GLN A O 1
ATOM 758 N N . ASP A 1 100 ? -10.611 -7.399 25.665 1.00 98.06 100 ASP A N 1
ATOM 759 C CA . ASP A 1 100 ? -9.843 -8.001 24.589 1.00 98.06 100 ASP A CA 1
ATOM 760 C C . ASP A 1 100 ? -9.972 -9.529 24.602 1.00 98.06 100 ASP A C 1
ATOM 762 O O . ASP A 1 100 ? -9.849 -10.187 25.638 1.00 98.06 100 ASP A O 1
ATOM 766 N N . ARG A 1 101 ? -10.246 -10.089 23.430 1.00 97.75 101 ARG A N 1
ATOM 767 C CA . ARG A 1 101 ? -10.341 -11.522 23.145 1.00 97.75 101 ARG A CA 1
ATOM 768 C C . ARG A 1 101 ? -9.417 -11.915 21.987 1.00 97.75 101 ARG A C 1
ATOM 770 O O . ARG A 1 101 ? -9.539 -13.024 21.469 1.00 97.75 101 ARG A O 1
ATOM 777 N N . CYS A 1 102 ? -8.509 -11.026 21.584 1.00 94.44 102 CYS A N 1
ATOM 778 C CA . CYS A 1 102 ? -7.471 -11.303 20.606 1.00 94.44 102 CYS A CA 1
ATOM 779 C C . CYS A 1 102 ? -6.619 -12.510 21.024 1.00 94.44 102 CYS A C 1
ATOM 781 O O . CYS A 1 102 ? -6.068 -12.569 22.123 1.00 94.44 102 CYS A O 1
ATOM 783 N N . ALA A 1 103 ? -6.442 -13.442 20.095 1.00 97.50 103 ALA A N 1
ATOM 784 C CA . ALA A 1 103 ? -5.356 -14.407 20.131 1.00 97.50 103 ALA A CA 1
ATOM 785 C C . ALA A 1 103 ? -4.146 -13.861 19.344 1.00 97.50 103 ALA A C 1
ATOM 787 O O . ALA A 1 103 ? -4.317 -12.990 18.477 1.00 97.50 103 ALA A O 1
ATOM 788 N N . PRO A 1 104 ? -2.927 -14.378 19.593 1.00 97.88 104 PRO A N 1
ATOM 789 C CA . PRO A 1 104 ? -1.757 -14.024 18.799 1.00 97.88 104 PRO A CA 1
ATOM 790 C C . PRO A 1 104 ? -2.018 -14.181 17.298 1.00 97.88 104 PRO A C 1
ATOM 792 O O . PRO A 1 104 ? -2.598 -15.174 16.852 1.00 97.88 104 PRO A O 1
ATOM 795 N N . TYR A 1 105 ? -1.591 -13.187 16.519 1.00 98.25 105 TYR A N 1
ATOM 796 C CA . TYR A 1 105 ? -1.715 -13.225 15.069 1.00 98.25 105 TYR A CA 1
ATOM 797 C C . TYR A 1 105 ? -0.932 -14.408 14.493 1.00 98.25 105 TYR A C 1
ATOM 799 O O . TYR A 1 105 ? 0.260 -14.562 14.749 1.00 98.25 105 TYR A O 1
ATOM 807 N N . ASN A 1 106 ? -1.608 -15.224 13.690 1.00 97.44 106 ASN A N 1
ATOM 808 C CA . ASN A 1 106 ? -1.020 -16.365 12.989 1.00 97.44 106 ASN A CA 1
ATOM 809 C C . ASN A 1 106 ? -1.354 -16.362 11.484 1.00 97.44 106 ASN A C 1
ATOM 811 O O . ASN A 1 106 ? -1.354 -17.415 10.852 1.00 97.44 106 ASN A O 1
ATOM 815 N N . GLY A 1 107 ? -1.711 -15.195 10.939 1.00 96.25 107 GLY A N 1
ATOM 816 C CA . GLY A 1 107 ? -2.019 -15.018 9.522 1.00 96.25 107 GLY A CA 1
ATOM 817 C C . GLY A 1 107 ? -0.762 -14.836 8.655 1.00 96.25 107 GLY A C 1
ATOM 818 O O . GLY A 1 107 ? 0.362 -14.989 9.142 1.00 96.25 107 GLY A O 1
ATOM 819 N N . PRO A 1 108 ? -0.925 -14.493 7.364 1.00 96.06 108 PRO A N 1
ATOM 820 C CA . PRO A 1 108 ? 0.198 -14.278 6.451 1.00 96.06 108 PRO A CA 1
ATOM 821 C C . PRO A 1 108 ? 1.114 -13.134 6.907 1.00 96.06 108 PRO A C 1
ATOM 823 O O . PRO A 1 108 ? 0.683 -12.206 7.594 1.00 96.06 108 PRO A O 1
ATOM 826 N N . ALA A 1 109 ? 2.375 -13.167 6.477 1.00 96.50 109 ALA A N 1
ATOM 827 C CA . ALA A 1 109 ? 3.275 -12.031 6.640 1.00 96.50 109 ALA A CA 1
ATOM 828 C C . ALA A 1 109 ? 2.764 -10.835 5.819 1.00 96.50 109 ALA A C 1
ATOM 830 O O . ALA A 1 109 ? 2.436 -10.978 4.642 1.00 96.50 109 ALA A O 1
ATOM 831 N N . LEU A 1 110 ? 2.699 -9.664 6.450 1.00 97.50 110 LEU A N 1
ATOM 832 C CA . LEU A 1 110 ? 2.202 -8.425 5.854 1.00 97.50 110 LEU A CA 1
ATOM 833 C C . LEU A 1 110 ? 3.220 -7.297 6.078 1.00 97.50 110 LEU A C 1
ATOM 835 O O . LEU A 1 110 ? 3.923 -7.308 7.094 1.00 97.50 110 LEU A O 1
ATOM 839 N N . PRO A 1 111 ? 3.315 -6.322 5.160 1.00 96.69 111 PRO A N 1
ATOM 840 C CA . PRO A 1 111 ? 4.213 -5.185 5.312 1.00 96.69 111 PRO A CA 1
ATOM 841 C C . PRO A 1 111 ? 3.753 -4.246 6.428 1.00 96.69 111 PRO A C 1
ATOM 843 O O . PRO A 1 111 ? 2.562 -4.138 6.714 1.00 96.69 111 PRO A O 1
ATOM 846 N N . ASP A 1 112 ? 4.702 -3.531 7.034 1.00 96.12 112 ASP A N 1
ATOM 847 C CA . ASP A 1 112 ? 4.449 -2.394 7.933 1.00 96.12 112 ASP A CA 1
ATOM 848 C C . ASP A 1 112 ? 3.474 -2.659 9.105 1.00 96.12 112 ASP A C 1
ATOM 850 O O . ASP A 1 112 ? 2.858 -1.725 9.627 1.00 96.12 112 ASP A O 1
ATOM 854 N N . VAL A 1 113 ? 3.333 -3.916 9.541 1.00 97.88 113 VAL A N 1
ATOM 855 C CA . VAL A 1 113 ? 2.471 -4.293 10.671 1.00 97.88 113 VAL A CA 1
ATOM 856 C C . VAL A 1 113 ? 2.992 -3.669 11.962 1.00 97.88 113 VAL A C 1
ATOM 858 O O . VAL A 1 113 ? 4.145 -3.870 12.342 1.00 97.88 113 VAL A O 1
ATOM 861 N N . VAL A 1 114 ? 2.120 -2.943 12.661 1.00 98.00 114 VAL A N 1
ATOM 862 C CA . VAL A 1 114 ? 2.417 -2.350 13.979 1.00 98.00 114 VAL A CA 1
ATOM 863 C C . VAL A 1 114 ? 1.578 -2.933 15.109 1.00 98.00 114 VAL A C 1
ATOM 865 O O . VAL A 1 114 ? 1.983 -2.855 16.263 1.00 98.00 114 VAL A O 1
ATOM 868 N N . ALA A 1 115 ? 0.429 -3.526 14.789 1.00 98.38 115 ALA A N 1
ATOM 869 C CA . ALA A 1 115 ? -0.371 -4.325 15.707 1.00 98.38 115 ALA A CA 1
ATOM 870 C C . ALA A 1 115 ? -1.218 -5.308 14.894 1.00 98.38 115 ALA A C 1
ATOM 872 O O . ALA A 1 115 ? -1.698 -4.966 13.814 1.00 98.38 115 ALA A O 1
ATOM 873 N N . ALA A 1 116 ? -1.398 -6.524 15.395 1.00 98.31 116 ALA A N 1
ATOM 874 C CA . ALA A 1 116 ? -2.141 -7.564 14.698 1.00 98.31 116 ALA A CA 1
ATOM 875 C C . ALA A 1 116 ? -2.691 -8.578 15.693 1.00 98.31 116 ALA A C 1
ATOM 877 O O . ALA A 1 116 ? -2.026 -8.891 16.682 1.00 98.31 116 ALA A O 1
ATOM 878 N N . CYS A 1 117 ? -3.866 -9.132 15.411 1.00 97.69 117 CYS A N 1
ATOM 879 C CA . CYS A 1 117 ? -4.386 -10.252 16.180 1.00 97.69 117 CYS A CA 1
ATOM 880 C C . CYS A 1 117 ? -5.336 -11.138 15.369 1.00 97.69 117 CYS A C 1
ATOM 882 O O . CYS A 1 117 ? -5.819 -10.752 14.300 1.00 97.69 117 CYS A O 1
ATOM 884 N N . ARG A 1 118 ? -5.590 -12.342 15.891 1.00 98.50 118 ARG A N 1
ATOM 885 C CA . ARG A 1 118 ? -6.674 -13.213 15.430 1.00 98.50 118 ARG A CA 1
ATOM 886 C C . ARG A 1 118 ? -7.874 -13.036 16.357 1.00 98.50 118 ARG A C 1
ATOM 888 O O . ARG A 1 118 ? -7.741 -13.198 17.569 1.00 98.50 118 ARG A O 1
ATOM 895 N N . ALA A 1 119 ? -9.029 -12.718 15.794 1.00 98.00 119 ALA A N 1
ATOM 896 C CA . ALA A 1 119 ? -10.272 -12.580 16.535 1.00 98.00 119 ALA A CA 1
ATOM 897 C C . ALA A 1 119 ? -10.844 -13.955 16.951 1.00 98.00 119 ALA A C 1
ATOM 899 O O . ALA A 1 119 ? -10.451 -14.989 16.396 1.00 98.00 119 ALA A O 1
ATOM 900 N N . PRO A 1 120 ? -11.784 -13.999 17.915 1.00 96.75 120 PRO A N 1
ATOM 901 C CA . PRO A 1 120 ? -12.403 -15.248 18.374 1.00 96.75 120 PRO A CA 1
ATOM 902 C C . PRO A 1 120 ? -13.145 -16.035 17.290 1.00 96.75 120 PRO A C 1
ATOM 904 O O . PRO A 1 120 ? -13.201 -17.259 17.357 1.00 96.75 120 PRO A O 1
ATOM 907 N N . ASP A 1 121 ? -13.689 -15.344 16.288 1.00 96.31 121 ASP A N 1
ATOM 908 C CA . ASP A 1 121 ? -14.373 -15.940 15.133 1.00 96.31 121 ASP A CA 1
ATOM 909 C C . ASP A 1 121 ? -13.402 -16.498 14.071 1.00 96.31 121 ASP A C 1
ATOM 911 O O . ASP A 1 121 ? -13.830 -17.026 13.046 1.00 96.31 121 ASP A O 1
ATOM 915 N N . GLY A 1 122 ? -12.090 -16.392 14.310 1.00 96.75 122 GLY A N 1
ATOM 916 C CA . GLY A 1 122 ? -11.037 -16.842 13.403 1.00 96.75 122 GLY A CA 1
ATOM 917 C C . GLY A 1 122 ? -10.639 -15.825 12.333 1.00 96.75 122 GLY A C 1
ATOM 918 O O . GLY A 1 122 ? -9.716 -16.103 11.568 1.00 96.75 122 GLY A O 1
ATOM 919 N N . SER A 1 123 ? -11.283 -14.657 12.280 1.00 98.25 123 SER A N 1
ATOM 920 C CA . SER A 1 123 ? -10.886 -13.557 11.399 1.00 98.25 123 SER A CA 1
ATOM 921 C C . SER A 1 123 ? -9.615 -12.857 11.904 1.00 98.25 123 SER A C 1
ATOM 923 O O . SER A 1 123 ? -9.136 -13.094 13.018 1.00 98.25 123 SER A O 1
ATOM 925 N N . TYR A 1 124 ? -9.032 -11.998 11.074 1.00 98.69 124 TYR A N 1
ATOM 926 C CA . TYR A 1 124 ? -7.800 -11.277 11.371 1.00 98.69 124 TYR A CA 1
ATOM 927 C C . TYR A 1 124 ? -8.028 -9.780 11.376 1.00 98.69 124 TYR A C 1
ATOM 929 O O . TYR A 1 124 ? -8.642 -9.245 10.455 1.00 98.69 124 TYR A O 1
ATOM 937 N N . TRP A 1 125 ? -7.451 -9.109 12.370 1.00 98.62 125 TRP A N 1
ATOM 938 C CA . TRP A 1 125 ? -7.364 -7.657 12.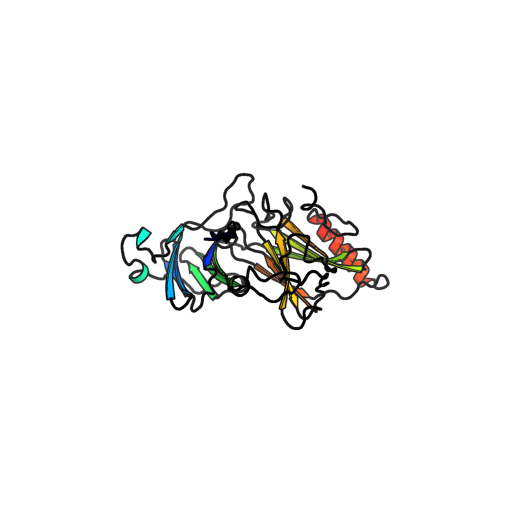425 1.00 98.62 125 TRP A CA 1
ATOM 939 C C . TRP A 1 125 ? -5.905 -7.232 12.406 1.00 98.62 125 TRP A C 1
ATOM 941 O O . TRP A 1 125 ? -5.092 -7.758 13.169 1.00 98.62 125 TRP A O 1
ATOM 951 N N . VAL A 1 126 ? -5.568 -6.267 11.552 1.00 98.50 126 VAL A N 1
ATOM 952 C CA . VAL A 1 126 ? -4.198 -5.756 11.426 1.00 98.50 126 VAL A CA 1
ATOM 953 C C . VAL A 1 126 ? -4.200 -4.252 11.251 1.00 98.50 126 VAL A C 1
ATOM 955 O O . VAL A 1 126 ? -4.949 -3.709 10.445 1.00 98.50 126 VAL A O 1
ATOM 958 N N . ALA A 1 127 ? -3.312 -3.594 11.988 1.00 98.25 127 ALA A N 1
ATOM 959 C CA . ALA A 1 127 ? -2.960 -2.202 11.810 1.00 98.25 127 ALA A CA 1
ATOM 960 C C . ALA A 1 127 ? -1.599 -2.094 11.100 1.00 98.25 127 ALA A C 1
ATOM 962 O O . ALA A 1 127 ? -0.596 -2.627 11.588 1.00 98.25 127 ALA A O 1
ATOM 963 N N . GLN A 1 128 ? -1.565 -1.382 9.970 1.00 97.62 128 GLN A N 1
ATOM 964 C CA . GLN A 1 128 ? -0.353 -1.110 9.189 1.00 97.62 128 GLN A CA 1
ATOM 965 C C . GLN A 1 128 ? 0.000 0.379 9.266 1.00 97.62 128 GLN A C 1
ATOM 967 O O . GLN A 1 128 ? -0.884 1.234 9.185 1.00 97.62 128 GLN A O 1
ATOM 972 N N . ALA A 1 129 ? 1.289 0.699 9.435 1.00 95.69 129 ALA A N 1
ATOM 973 C CA . ALA A 1 129 ? 1.772 2.076 9.553 1.00 95.69 129 ALA A CA 1
ATOM 974 C C . ALA A 1 129 ? 2.854 2.412 8.519 1.00 95.69 129 ALA A C 1
ATOM 976 O O . ALA A 1 129 ? 4.049 2.183 8.738 1.00 95.69 129 ALA A O 1
ATOM 977 N N . TRP A 1 130 ? 2.449 3.055 7.424 1.00 91.81 130 TRP A N 1
ATOM 978 C CA . TRP A 1 130 ? 3.308 3.253 6.256 1.00 91.81 130 TRP A CA 1
ATOM 979 C C . TRP A 1 130 ? 3.147 4.643 5.625 1.00 91.81 130 TRP A C 1
ATOM 981 O O . TRP A 1 130 ? 2.173 5.360 5.855 1.00 91.81 130 TRP A O 1
ATOM 991 N N . GLN A 1 131 ? 4.155 5.087 4.872 1.00 91.00 131 GLN A N 1
ATOM 992 C CA . GLN A 1 131 ? 4.181 6.424 4.264 1.00 91.00 131 GLN A CA 1
ATOM 993 C C . GLN A 1 131 ? 3.498 6.405 2.892 1.00 91.00 131 GLN A C 1
ATOM 995 O O . GLN A 1 131 ? 4.163 6.346 1.856 1.00 91.00 131 GLN A O 1
ATOM 1000 N N . ARG A 1 132 ? 2.161 6.469 2.886 1.00 88.56 132 ARG A N 1
ATOM 1001 C CA . ARG A 1 132 ? 1.351 6.454 1.658 1.00 88.56 132 ARG A CA 1
ATOM 1002 C C . ARG A 1 132 ? 1.674 7.622 0.719 1.00 88.56 132 ARG A C 1
ATOM 1004 O O . ARG A 1 132 ? 1.877 7.424 -0.470 1.00 88.56 132 ARG A O 1
ATOM 1011 N N . LEU A 1 133 ? 1.770 8.837 1.262 1.00 88.88 133 LEU A N 1
ATOM 1012 C CA . LEU A 1 133 ? 1.954 10.077 0.493 1.00 88.88 133 LEU A CA 1
ATOM 1013 C C . LEU A 1 133 ? 3.424 10.451 0.245 1.00 88.88 133 LEU A C 1
ATOM 1015 O O . LEU A 1 133 ? 3.736 11.631 0.083 1.00 88.88 133 LEU A O 1
ATOM 1019 N N . MET A 1 134 ? 4.340 9.480 0.239 1.00 90.81 134 MET A N 1
ATOM 1020 C CA . MET A 1 134 ? 5.708 9.751 -0.206 1.00 90.81 134 MET A CA 1
ATOM 1021 C C . MET A 1 134 ? 5.671 10.211 -1.671 1.00 90.81 134 MET A C 1
ATOM 1023 O O . MET A 1 134 ? 4.970 9.583 -2.462 1.00 90.81 134 MET A O 1
ATOM 1027 N N . PRO A 1 135 ? 6.363 11.303 -2.032 1.00 92.44 135 PRO A N 1
ATOM 1028 C CA . PRO A 1 135 ? 6.347 11.790 -3.401 1.00 92.44 135 PRO A CA 1
ATOM 1029 C C . PRO A 1 135 ? 7.116 10.853 -4.336 1.00 92.44 135 PRO A C 1
ATOM 1031 O O . PRO A 1 135 ? 8.133 10.283 -3.944 1.00 92.44 135 PRO A O 1
ATOM 1034 N N . ASP A 1 136 ? 6.626 10.747 -5.566 1.00 94.31 136 ASP A N 1
ATOM 1035 C CA . ASP A 1 136 ? 7.213 9.943 -6.640 1.00 94.31 136 ASP A CA 1
ATOM 1036 C C . ASP A 1 136 ? 8.538 10.529 -7.155 1.00 94.31 136 ASP A C 1
ATOM 1038 O O . ASP A 1 136 ? 9.009 11.577 -6.696 1.00 94.31 136 ASP A O 1
ATOM 1042 N N . LEU A 1 137 ? 9.156 9.845 -8.122 1.00 95.69 137 LEU A N 1
ATOM 1043 C CA . LEU A 1 137 ? 10.397 10.250 -8.795 1.00 95.69 137 LEU A CA 1
ATOM 1044 C C . LEU A 1 137 ? 11.580 10.475 -7.836 1.00 95.69 137 LEU A C 1
ATOM 1046 O O . LEU A 1 137 ? 12.473 11.306 -8.062 1.00 95.69 137 LEU A O 1
ATOM 1050 N N . GLY A 1 138 ? 11.572 9.745 -6.722 1.00 95.50 138 GLY A N 1
ATOM 1051 C CA . GLY A 1 138 ? 12.612 9.751 -5.706 1.00 95.50 138 GLY A CA 1
ATOM 1052 C C . GLY A 1 138 ? 12.771 11.066 -4.963 1.00 95.50 138 GLY A C 1
ATOM 1053 O O . GLY A 1 138 ? 13.822 11.284 -4.351 1.00 95.50 138 GLY A O 1
ATOM 1054 N N . TYR A 1 139 ? 11.781 11.960 -5.018 1.00 95.94 139 TYR A N 1
ATOM 1055 C CA . TYR A 1 139 ? 11.821 13.167 -4.209 1.00 95.94 139 TYR A CA 1
ATOM 1056 C C . TYR A 1 139 ? 11.807 12.816 -2.719 1.00 95.94 139 TYR A C 1
ATOM 1058 O O . TYR A 1 139 ? 11.153 11.882 -2.255 1.00 95.94 139 TYR A O 1
ATOM 1066 N N . LEU A 1 140 ? 12.529 13.611 -1.933 1.00 94.44 140 LEU A N 1
ATOM 1067 C CA . LEU A 1 140 ? 12.362 13.588 -0.489 1.00 94.44 140 LEU A CA 1
ATOM 1068 C C . LEU A 1 140 ? 11.070 14.322 -0.119 1.00 94.44 140 LEU A C 1
ATOM 1070 O O . LEU A 1 140 ? 10.788 15.361 -0.715 1.00 94.44 140 LEU A O 1
ATOM 1074 N N . PRO A 1 141 ? 10.316 13.858 0.893 1.00 94.31 141 PRO A N 1
ATOM 1075 C CA . PRO A 1 141 ? 9.174 14.596 1.419 1.00 94.31 141 PRO A CA 1
ATOM 1076 C C . PRO A 1 141 ? 9.524 16.055 1.757 1.00 94.31 141 PRO A C 1
ATOM 1078 O O . PRO A 1 141 ? 10.397 16.310 2.587 1.00 94.31 141 PRO A O 1
ATOM 1081 N N . TRP A 1 142 ? 8.813 17.021 1.178 1.00 94.81 142 TRP A N 1
ATOM 1082 C CA . TRP A 1 142 ? 8.950 18.450 1.497 1.00 94.81 142 TRP A CA 1
ATOM 1083 C C . TRP A 1 142 ? 7.752 18.999 2.279 1.00 94.81 142 TRP A C 1
ATOM 1085 O O . TRP A 1 142 ? 7.850 20.062 2.884 1.00 94.81 142 TRP A O 1
ATOM 1095 N N . LEU A 1 143 ? 6.643 18.257 2.334 1.00 93.06 143 LEU A N 1
ATOM 1096 C CA . LEU A 1 143 ? 5.463 18.600 3.128 1.00 93.06 143 LEU A CA 1
ATOM 1097 C C . LEU A 1 143 ? 5.340 17.694 4.363 1.00 93.06 143 LEU A C 1
ATOM 1099 O O . LEU A 1 143 ? 5.630 16.497 4.275 1.00 93.06 143 LEU A O 1
ATOM 1103 N N . PRO A 1 144 ? 4.820 18.198 5.500 1.00 90.50 144 PRO A N 1
ATOM 1104 C CA . PRO A 1 144 ? 4.568 17.371 6.683 1.00 90.50 144 PRO A CA 1
ATOM 1105 C C . PRO A 1 144 ? 3.696 16.143 6.390 1.00 90.50 144 PRO A C 1
ATOM 1107 O O . PRO A 1 144 ? 3.989 15.045 6.857 1.00 90.50 144 PRO A O 1
ATOM 1110 N N . VAL A 1 145 ? 2.671 16.303 5.548 1.00 87.62 145 VAL A N 1
ATOM 1111 C CA . VAL A 1 145 ? 1.746 15.220 5.177 1.00 87.62 145 VAL A CA 1
ATOM 1112 C C . VAL A 1 145 ? 2.430 14.077 4.410 1.00 87.62 145 VAL A C 1
ATOM 1114 O O . VAL A 1 145 ? 2.007 12.932 4.518 1.00 87.62 145 VAL A O 1
ATOM 1117 N N . GLN A 1 146 ? 3.515 14.367 3.685 1.00 92.00 146 GLN A N 1
ATOM 1118 C CA . GLN A 1 146 ? 4.308 13.366 2.962 1.00 92.00 146 GLN A CA 1
ATOM 1119 C C . GLN A 1 146 ? 5.248 12.591 3.898 1.00 92.00 146 GLN A C 1
ATOM 1121 O O . GLN A 1 146 ? 5.633 11.462 3.607 1.00 92.00 146 GLN A O 1
ATOM 1126 N N . ARG A 1 147 ? 5.640 13.197 5.028 1.00 91.75 147 ARG A N 1
ATOM 1127 C CA . ARG A 1 147 ? 6.483 12.555 6.052 1.00 91.75 147 ARG A CA 1
ATOM 1128 C C . ARG A 1 147 ? 5.674 11.653 6.975 1.00 91.75 147 ARG A C 1
ATOM 1130 O O . ARG A 1 147 ? 6.224 10.710 7.542 1.00 91.75 147 ARG A O 1
ATOM 1137 N N . ALA A 1 148 ? 4.393 11.953 7.155 1.00 90.38 148 ALA A N 1
ATOM 1138 C CA . ALA A 1 148 ? 3.556 11.251 8.105 1.00 90.38 148 ALA A CA 1
ATOM 1139 C C . ALA A 1 148 ? 3.249 9.816 7.653 1.00 90.38 148 ALA A C 1
ATOM 1141 O O . ALA A 1 148 ? 2.864 9.566 6.510 1.00 90.38 148 ALA A O 1
ATOM 1142 N N . LYS A 1 149 ? 3.376 8.872 8.589 1.00 92.19 149 LYS A N 1
ATOM 1143 C CA . LYS A 1 149 ? 2.841 7.521 8.419 1.00 92.19 149 LYS A CA 1
ATOM 1144 C C . LYS A 1 149 ? 1.327 7.540 8.600 1.00 92.19 149 LYS A C 1
ATOM 1146 O O . LYS A 1 149 ? 0.813 8.143 9.548 1.00 92.19 149 LYS A O 1
ATOM 1151 N N . TRP A 1 150 ? 0.646 6.876 7.682 1.00 92.50 150 TRP A N 1
ATOM 1152 C CA . TRP A 1 150 ? -0.774 6.585 7.749 1.00 92.50 150 TRP A CA 1
ATOM 1153 C C . TRP A 1 150 ? -0.951 5.314 8.561 1.00 92.50 150 TRP A C 1
ATOM 1155 O O . TRP A 1 150 ? -0.266 4.331 8.299 1.00 92.50 150 TRP A O 1
ATOM 1165 N N . LEU A 1 151 ? -1.823 5.370 9.565 1.00 95.75 151 LEU A N 1
ATOM 1166 C CA . LEU A 1 151 ? -2.286 4.200 10.291 1.00 95.75 151 LEU A CA 1
ATOM 1167 C C . LEU A 1 151 ? -3.575 3.728 9.632 1.00 95.75 151 LEU A C 1
ATOM 1169 O O . LEU A 1 151 ? -4.599 4.412 9.727 1.00 95.75 151 LEU A O 1
ATOM 1173 N N . GLU A 1 152 ? -3.502 2.581 8.980 1.00 95.62 152 GLU A N 1
ATOM 1174 C CA . GLU A 1 152 ? -4.625 1.934 8.310 1.00 95.62 152 GLU A CA 1
ATOM 1175 C C . GLU A 1 152 ? -4.998 0.656 9.068 1.00 95.62 152 GLU A C 1
ATOM 1177 O O . GLU A 1 152 ? -4.121 -0.028 9.602 1.00 95.62 152 GLU A O 1
ATOM 1182 N N . LEU A 1 153 ? -6.296 0.355 9.146 1.00 97.69 153 LEU A N 1
ATOM 1183 C CA . LEU A 1 153 ? -6.819 -0.851 9.785 1.00 97.69 153 LEU A CA 1
ATOM 1184 C C . LEU A 1 153 ? -7.443 -1.776 8.740 1.00 97.69 153 LEU A C 1
ATOM 1186 O O . LEU A 1 153 ? -8.118 -1.327 7.816 1.00 97.69 153 LEU A O 1
ATOM 1190 N N . SER A 1 154 ? -7.234 -3.074 8.922 1.00 98.12 154 SER A N 1
ATOM 1191 C CA . SER A 1 154 ? -7.786 -4.137 8.086 1.00 98.12 154 SER A CA 1
ATOM 1192 C C . SER A 1 154 ? -8.501 -5.181 8.930 1.00 98.12 154 SER A C 1
ATOM 1194 O O . SER A 1 154 ? -8.075 -5.459 10.052 1.00 98.12 154 SER A O 1
ATOM 1196 N N . HIS A 1 155 ? -9.550 -5.777 8.366 1.00 98.00 155 HIS A N 1
ATOM 1197 C CA . HIS A 1 155 ? -10.307 -6.883 8.940 1.00 98.00 155 HIS A CA 1
ATOM 1198 C C . HIS A 1 155 ? -10.721 -7.852 7.835 1.00 98.00 155 HIS A C 1
ATOM 1200 O O . HIS A 1 155 ? -11.462 -7.489 6.919 1.00 98.00 155 HIS A O 1
ATOM 1206 N N . TRP A 1 156 ? -10.257 -9.094 7.902 1.00 98.12 156 TRP A N 1
ATOM 1207 C CA . TRP A 1 156 ? -10.561 -10.075 6.865 1.00 98.12 156 TRP A CA 1
ATOM 1208 C C . TRP A 1 156 ? -10.643 -11.495 7.415 1.00 98.12 156 TRP A C 1
ATOM 1210 O O . TRP A 1 156 ? -10.146 -11.806 8.495 1.00 98.12 156 TRP A O 1
ATOM 1220 N N . SER A 1 157 ? -11.250 -12.368 6.626 1.00 96.94 157 SER A N 1
ATOM 1221 C CA . SER A 1 157 ? -11.243 -13.812 6.805 1.00 96.94 157 SER A CA 1
ATOM 1222 C C . SER A 1 157 ? -10.800 -14.482 5.505 1.00 96.94 157 SER A C 1
ATOM 1224 O O . SER A 1 157 ? -11.078 -14.000 4.407 1.00 96.94 157 SER A O 1
ATOM 1226 N N . GLY A 1 158 ? -10.079 -15.597 5.620 1.00 95.25 158 GLY A N 1
ATOM 1227 C CA . GLY A 1 158 ? -9.536 -16.297 4.457 1.00 95.25 158 GLY A CA 1
ATOM 1228 C C . GLY A 1 158 ? -8.319 -15.593 3.829 1.00 95.25 158 GLY A C 1
ATOM 1229 O O . GLY A 1 158 ? -7.528 -14.973 4.549 1.00 95.25 158 GLY A O 1
ATOM 1230 N N . PRO A 1 159 ? -8.104 -15.738 2.508 1.00 95.81 159 PRO A N 1
ATOM 1231 C CA . PRO A 1 159 ? -6.901 -15.244 1.846 1.00 95.81 159 PRO A CA 1
ATOM 1232 C C . PRO A 1 159 ? -6.906 -13.719 1.679 1.00 95.81 159 PRO A C 1
ATOM 1234 O O . PRO A 1 159 ? -7.942 -13.095 1.454 1.00 95.81 159 PRO A O 1
ATOM 1237 N N . VAL A 1 160 ? -5.711 -13.130 1.727 1.00 97.00 160 VAL A N 1
ATOM 1238 C CA . VAL A 1 160 ? -5.469 -11.742 1.306 1.00 97.00 160 VAL A CA 1
ATOM 1239 C C . VAL A 1 160 ? -5.352 -11.658 -0.220 1.00 97.00 160 VAL A C 1
ATOM 1241 O O . VAL A 1 160 ? -5.299 -12.680 -0.909 1.00 97.00 160 VAL A O 1
ATOM 1244 N N . ALA A 1 161 ? -5.316 -10.439 -0.760 1.00 96.56 161 ALA A N 1
ATOM 1245 C CA . ALA A 1 161 ? -5.033 -10.233 -2.176 1.00 96.56 161 ALA A CA 1
ATOM 1246 C C . ALA A 1 161 ? -3.653 -10.801 -2.570 1.00 96.56 161 ALA A C 1
ATOM 1248 O O . ALA A 1 161 ? -2.750 -10.936 -1.745 1.00 96.56 161 ALA A O 1
ATOM 1249 N N . GLN A 1 162 ? -3.496 -11.131 -3.847 1.00 96.75 162 GLN A N 1
ATOM 1250 C CA . GLN A 1 162 ? -2.257 -11.627 -4.434 1.00 96.75 162 GLN A CA 1
ATOM 1251 C C . GLN A 1 162 ? -1.656 -10.563 -5.345 1.00 96.75 162 GLN A C 1
ATOM 1253 O O . GLN A 1 162 ? -2.379 -9.875 -6.067 1.00 96.75 162 GLN A O 1
ATOM 1258 N N . LEU A 1 163 ? -0.329 -10.449 -5.299 1.00 96.62 163 LEU A N 1
ATOM 1259 C CA . LEU A 1 163 ? 0.451 -9.523 -6.108 1.00 96.62 163 LEU A CA 1
ATOM 1260 C C . LEU A 1 163 ? 1.438 -10.303 -6.975 1.00 96.62 163 LEU A C 1
ATOM 1262 O O . LEU A 1 163 ? 2.471 -10.793 -6.498 1.00 96.62 163 LEU A O 1
ATOM 1266 N N . ASP A 1 164 ? 1.130 -10.363 -8.263 1.00 97.12 164 ASP A N 1
ATOM 1267 C CA . ASP A 1 164 ? 2.040 -10.867 -9.276 1.00 97.12 164 ASP A CA 1
ATOM 1268 C C . ASP A 1 164 ? 2.842 -9.718 -9.870 1.00 97.12 164 ASP A C 1
ATOM 1270 O O . ASP A 1 164 ? 2.325 -8.619 -10.079 1.00 97.12 164 ASP A O 1
ATOM 1274 N N . ILE A 1 165 ? 4.126 -9.966 -10.119 1.00 97.19 165 ILE A N 1
ATOM 1275 C CA . ILE A 1 165 ? 5.052 -8.965 -10.644 1.00 97.19 165 ILE A CA 1
ATOM 1276 C C . ILE A 1 165 ? 5.891 -9.611 -11.732 1.00 97.19 165 ILE A C 1
ATOM 1278 O O . ILE A 1 165 ? 6.461 -10.686 -11.527 1.00 97.19 165 ILE A O 1
ATOM 1282 N N . GLY A 1 166 ? 5.990 -8.922 -12.857 1.00 95.25 166 GLY A N 1
ATOM 1283 C CA . GLY A 1 166 ? 6.944 -9.203 -13.907 1.00 95.25 166 GLY A CA 1
ATOM 1284 C C . GLY A 1 166 ? 7.838 -8.002 -14.180 1.00 95.25 166 GLY A C 1
ATOM 1285 O O . GLY A 1 166 ? 7.536 -6.858 -13.828 1.00 95.25 166 GLY A O 1
ATOM 1286 N N . MET A 1 167 ? 8.977 -8.297 -14.792 1.00 94.81 167 MET A N 1
ATOM 1287 C CA . MET A 1 167 ? 9.929 -7.301 -15.256 1.00 94.81 167 MET A CA 1
ATOM 1288 C C . MET A 1 167 ? 10.497 -7.726 -16.595 1.00 94.81 167 MET A C 1
ATOM 1290 O O . MET A 1 167 ? 10.887 -8.883 -16.767 1.00 94.81 167 MET A O 1
ATOM 1294 N N . ASN A 1 168 ? 10.574 -6.780 -17.514 1.00 93.94 168 ASN A N 1
ATOM 1295 C CA . ASN A 1 168 ? 11.101 -6.953 -18.859 1.00 93.94 168 ASN A CA 1
ATOM 1296 C C . ASN A 1 168 ? 11.798 -5.659 -19.306 1.00 93.94 168 ASN A C 1
ATOM 1298 O O . ASN A 1 168 ? 11.896 -4.693 -18.543 1.00 93.94 168 ASN A O 1
ATOM 1302 N N . TRP A 1 169 ? 12.274 -5.645 -20.545 1.00 93.75 169 TRP A N 1
ATOM 1303 C CA . TRP A 1 169 ? 12.782 -4.446 -21.191 1.00 93.75 169 TRP A CA 1
ATOM 1304 C C . TRP A 1 169 ? 11.804 -3.954 -22.265 1.00 93.75 169 TRP A C 1
ATOM 1306 O O . TRP A 1 169 ? 11.135 -4.737 -22.940 1.00 93.75 169 TRP A O 1
ATOM 1316 N N . VAL A 1 170 ? 11.710 -2.640 -22.421 1.00 89.19 170 VAL A N 1
ATOM 1317 C CA . VAL A 1 170 ? 10.850 -1.929 -23.375 1.00 89.19 170 VAL A CA 1
ATOM 1318 C C . VAL A 1 170 ? 11.698 -0.988 -24.230 1.00 89.19 170 VAL A C 1
ATOM 1320 O O . VAL A 1 170 ? 12.867 -0.747 -23.925 1.00 89.19 170 VAL A O 1
ATOM 1323 N N . TYR A 1 171 ? 11.119 -0.472 -25.315 1.00 87.62 171 TYR A N 1
ATOM 1324 C CA . TYR A 1 171 ? 11.809 0.333 -26.328 1.00 87.62 171 TYR A CA 1
ATOM 1325 C C . TYR A 1 171 ? 13.075 -0.365 -26.845 1.00 87.62 171 TYR A C 1
ATOM 1327 O O . TYR A 1 171 ? 14.180 0.156 -26.713 1.00 87.62 171 TYR A O 1
ATOM 1335 N N . ASP A 1 172 ? 12.901 -1.580 -27.370 1.00 86.31 172 ASP A N 1
ATOM 1336 C CA . ASP A 1 172 ? 13.972 -2.403 -27.950 1.00 86.31 172 ASP A CA 1
ATOM 1337 C C . ASP A 1 172 ? 15.156 -2.654 -27.002 1.00 86.31 172 ASP A C 1
ATOM 1339 O O . ASP A 1 172 ? 16.313 -2.674 -27.407 1.00 86.31 172 ASP A O 1
ATOM 1343 N N . GLY A 1 173 ? 14.861 -2.845 -25.712 1.00 89.00 173 GLY A N 1
ATOM 1344 C CA . GLY A 1 173 ? 15.875 -3.123 -24.693 1.00 89.00 173 GLY A CA 1
ATOM 1345 C C . GLY A 1 173 ? 16.405 -1.885 -23.972 1.00 89.00 173 GLY A C 1
ATOM 1346 O O . GLY A 1 173 ? 17.106 -2.020 -22.973 1.00 89.00 173 GLY A O 1
ATOM 1347 N N . LYS A 1 174 ? 16.053 -0.680 -24.437 1.00 90.75 174 LYS A N 1
ATOM 1348 C CA . LYS A 1 174 ? 16.607 0.580 -23.927 1.00 90.75 174 LYS A CA 1
ATOM 1349 C C . LYS A 1 174 ? 16.231 0.878 -22.476 1.00 90.75 174 LYS A C 1
ATOM 1351 O O . LYS A 1 174 ? 17.010 1.506 -21.767 1.00 90.75 174 LYS A O 1
ATOM 1356 N N . TRP A 1 175 ? 15.034 0.485 -22.047 1.00 92.12 175 TRP A N 1
ATOM 1357 C CA . TRP A 1 175 ? 14.529 0.798 -20.710 1.00 92.12 175 TRP A CA 1
ATOM 1358 C C . TRP A 1 175 ? 13.956 -0.436 -20.032 1.00 92.12 175 TRP A C 1
ATOM 1360 O O . TRP A 1 175 ? 13.434 -1.328 -20.693 1.00 92.12 175 TRP A O 1
ATOM 1370 N N . GLN A 1 176 ? 14.001 -0.471 -18.703 1.00 93.25 176 GLN A N 1
ATOM 1371 C CA . GLN A 1 176 ? 13.336 -1.516 -17.927 1.00 93.25 176 GLN A CA 1
ATOM 1372 C C . GLN A 1 176 ? 11.863 -1.158 -17.717 1.00 93.25 176 GLN A C 1
ATOM 1374 O O . GLN A 1 176 ? 11.496 0.015 -17.641 1.00 93.25 176 GLN A O 1
ATOM 1379 N N . GLN A 1 177 ? 11.012 -2.164 -17.577 1.00 92.25 177 GLN A N 1
ATOM 1380 C CA . GLN A 1 177 ? 9.628 -2.001 -17.157 1.00 92.25 177 GLN A CA 1
ATOM 1381 C C . GLN A 1 177 ? 9.317 -2.964 -16.014 1.00 92.25 177 GLN A C 1
ATOM 1383 O O . GLN A 1 177 ? 9.767 -4.109 -15.991 1.00 92.25 177 GLN A O 1
ATOM 1388 N N . ILE A 1 178 ? 8.516 -2.477 -15.071 1.00 95.06 178 ILE A N 1
ATOM 1389 C CA . ILE A 1 178 ? 7.847 -3.285 -14.057 1.00 95.06 178 ILE A CA 1
ATOM 1390 C C . ILE A 1 178 ? 6.373 -3.329 -14.428 1.00 95.06 178 ILE A C 1
ATOM 1392 O O . ILE A 1 178 ? 5.767 -2.296 -14.717 1.00 95.06 178 ILE A O 1
ATOM 1396 N N . PHE A 1 179 ? 5.786 -4.516 -14.399 1.00 94.19 179 PHE A N 1
ATOM 1397 C CA . PHE A 1 179 ? 4.346 -4.675 -14.509 1.00 94.19 179 PHE A CA 1
ATOM 1398 C C . PHE A 1 179 ? 3.835 -5.582 -13.402 1.00 94.19 179 PHE A C 1
ATOM 1400 O O . PHE A 1 179 ? 4.512 -6.514 -12.968 1.00 94.19 179 PHE A O 1
ATOM 1407 N N . THR A 1 180 ? 2.641 -5.293 -12.914 1.00 95.38 180 THR A N 1
ATOM 1408 C CA . THR A 1 180 ? 2.045 -5.986 -11.782 1.00 95.38 180 THR A CA 1
ATOM 1409 C C . THR A 1 180 ? 0.600 -6.321 -12.082 1.00 95.38 180 THR A C 1
ATOM 1411 O O . THR A 1 180 ? -0.055 -5.647 -12.878 1.00 95.38 180 THR A O 1
ATOM 1414 N N . ARG A 1 181 ? 0.086 -7.350 -11.418 1.00 95.06 181 ARG A N 1
ATOM 1415 C CA . ARG A 1 181 ? -1.343 -7.630 -11.381 1.00 95.06 181 ARG A CA 1
ATOM 1416 C C . ARG A 1 181 ? -1.749 -7.949 -9.958 1.00 95.06 181 ARG A C 1
ATOM 1418 O O . ARG A 1 181 ? -1.178 -8.841 -9.333 1.00 95.06 181 ARG A O 1
ATOM 1425 N N . THR A 1 182 ? -2.747 -7.223 -9.470 1.00 95.25 182 THR A N 1
ATOM 1426 C CA . THR A 1 182 ? -3.344 -7.492 -8.163 1.00 95.25 182 THR A CA 1
ATOM 1427 C C . THR A 1 182 ? -4.656 -8.234 -8.355 1.00 95.25 182 THR A C 1
ATOM 1429 O O . THR A 1 182 ? -5.535 -7.778 -9.093 1.00 95.25 182 THR A O 1
ATOM 1432 N N . THR A 1 183 ? -4.806 -9.370 -7.678 1.00 96.75 183 THR A N 1
ATOM 1433 C CA . THR A 1 183 ? -6.054 -10.139 -7.676 1.00 96.75 183 THR A CA 1
ATOM 1434 C C . THR A 1 183 ? -6.547 -10.396 -6.259 1.00 96.75 183 THR A C 1
ATOM 1436 O O . THR A 1 183 ? -5.772 -10.464 -5.310 1.00 96.75 183 THR A O 1
ATOM 1439 N N . TYR A 1 184 ? -7.857 -10.531 -6.096 1.00 97.12 184 TYR A N 1
ATOM 1440 C CA . TYR A 1 184 ? -8.495 -10.924 -4.848 1.00 97.12 184 TYR A CA 1
ATOM 1441 C C . TYR A 1 184 ? -9.553 -11.974 -5.160 1.00 97.12 184 TYR A C 1
ATOM 1443 O O . TYR A 1 184 ? -10.403 -11.762 -6.024 1.00 97.12 184 TYR A O 1
ATOM 1451 N N . LEU A 1 185 ? -9.456 -13.134 -4.503 1.00 96.44 185 LEU A N 1
ATOM 1452 C CA . LEU A 1 185 ? -10.294 -14.307 -4.790 1.00 96.44 185 LEU A CA 1
ATOM 1453 C C . LEU A 1 185 ? -10.276 -14.707 -6.281 1.00 96.44 185 LEU A C 1
ATOM 1455 O O . LEU A 1 185 ? -11.293 -15.094 -6.841 1.00 96.44 185 LEU A O 1
ATOM 1459 N N . GLY A 1 186 ? -9.118 -14.568 -6.939 1.00 95.81 186 GLY A N 1
ATOM 1460 C CA . GLY A 1 186 ? -8.942 -14.875 -8.364 1.00 95.81 186 GLY A CA 1
ATOM 1461 C C . GLY A 1 186 ? -9.447 -13.798 -9.333 1.00 95.81 186 GLY A C 1
ATOM 1462 O O . GLY A 1 186 ? -9.247 -13.926 -10.538 1.00 95.81 186 GLY A O 1
ATOM 1463 N N . HIS A 1 187 ? -10.050 -12.714 -8.838 1.00 96.62 187 HIS A N 1
ATOM 1464 C CA . HIS A 1 187 ? -10.553 -11.622 -9.668 1.00 96.62 187 HIS A CA 1
ATOM 1465 C C . HIS A 1 187 ? -9.619 -10.406 -9.639 1.00 96.62 187 HIS A C 1
ATOM 1467 O O . HIS A 1 187 ? -9.089 -10.072 -8.578 1.00 96.62 187 HIS A O 1
ATOM 1473 N N . PRO A 1 188 ? -9.432 -9.701 -10.766 1.00 95.44 188 PRO A N 1
ATOM 1474 C CA . PRO A 1 188 ? -8.683 -8.450 -10.793 1.00 95.44 188 PRO A CA 1
ATOM 1475 C C . PRO A 1 188 ? -9.204 -7.391 -9.821 1.00 95.44 188 PRO A C 1
ATOM 1477 O O . PRO A 1 188 ? -10.412 -7.198 -9.691 1.00 95.44 188 PRO A O 1
ATOM 1480 N N . VAL A 1 189 ? -8.285 -6.656 -9.196 1.00 94.50 189 VAL A N 1
ATOM 1481 C CA . VAL A 1 189 ? -8.596 -5.481 -8.372 1.00 94.50 189 VAL A CA 1
ATOM 1482 C C . VAL A 1 189 ? -8.379 -4.217 -9.203 1.00 94.50 189 VAL A C 1
ATOM 1484 O O . VAL A 1 189 ? -7.269 -3.959 -9.658 1.00 94.50 189 VAL A O 1
ATOM 1487 N N . TYR A 1 190 ? -9.434 -3.426 -9.404 1.00 93.25 190 TYR A N 1
ATOM 1488 C CA . TYR A 1 190 ? -9.388 -2.166 -10.154 1.00 93.25 190 TYR A CA 1
ATOM 1489 C C . TYR A 1 190 ? -10.525 -1.220 -9.742 1.00 93.25 190 TYR A C 1
ATOM 1491 O O . TYR A 1 190 ? -11.507 -1.641 -9.129 1.00 93.25 190 TYR A O 1
ATOM 1499 N N . GLY A 1 191 ? -10.384 0.058 -10.107 1.00 91.88 191 GLY A N 1
ATOM 1500 C CA . GLY A 1 191 ? -11.413 1.092 -9.959 1.00 91.88 191 GLY A CA 1
ATOM 1501 C C . GLY A 1 191 ? -12.122 1.437 -11.270 1.00 91.88 191 GLY A C 1
ATOM 1502 O O . GLY A 1 191 ? -11.820 0.907 -12.339 1.00 91.88 191 GLY A O 1
ATOM 1503 N N . PHE A 1 192 ? -13.072 2.358 -11.196 1.00 91.75 192 PHE A N 1
ATOM 1504 C CA . PHE A 1 192 ? -13.878 2.838 -12.319 1.00 91.75 192 PHE A CA 1
ATOM 1505 C C . PHE A 1 192 ? -13.595 4.295 -12.697 1.00 91.75 192 PHE A C 1
ATOM 1507 O O . PHE A 1 192 ? -14.062 4.726 -13.750 1.00 91.75 192 PHE A O 1
ATOM 1514 N N . GLY A 1 193 ? -12.826 5.038 -11.897 1.00 86.88 193 GLY A N 1
ATOM 1515 C CA . GLY A 1 193 ? -12.405 6.388 -12.252 1.00 86.88 193 GLY A CA 1
ATOM 1516 C C . GLY A 1 193 ? -11.232 6.920 -11.435 1.00 86.88 193 GLY A C 1
ATOM 1517 O O . GLY A 1 193 ? -10.975 6.502 -10.303 1.00 86.88 193 GLY A O 1
ATOM 1518 N N . THR A 1 194 ? -10.532 7.890 -12.021 1.00 84.75 194 THR A N 1
ATOM 1519 C CA . THR A 1 194 ? -9.477 8.656 -11.359 1.00 84.75 194 THR A CA 1
ATOM 1520 C C . THR A 1 194 ? -9.553 10.133 -11.707 1.00 84.75 194 THR A C 1
ATOM 1522 O O . THR A 1 194 ? -10.054 10.529 -12.756 1.00 84.75 194 THR A O 1
ATOM 1525 N N . THR A 1 195 ? -8.996 10.969 -10.838 1.00 83.75 195 THR A N 1
ATOM 1526 C CA . THR A 1 195 ? -8.664 12.357 -11.172 1.00 83.75 195 THR A CA 1
ATOM 1527 C C . THR A 1 195 ? -7.516 12.409 -12.186 1.00 83.75 195 THR A C 1
ATOM 1529 O O . THR A 1 195 ? -6.789 11.432 -12.368 1.00 83.75 195 THR A O 1
ATOM 1532 N N . ARG A 1 196 ? -7.265 13.591 -12.763 1.00 76.38 196 ARG A N 1
ATOM 1533 C CA . ARG A 1 196 ? -6.095 13.845 -13.626 1.00 76.38 196 ARG A CA 1
ATOM 1534 C C . ARG A 1 196 ? -4.747 13.580 -12.936 1.00 76.38 196 ARG A C 1
ATOM 1536 O O . ARG A 1 196 ? -3.749 13.357 -13.606 1.00 76.38 196 ARG A O 1
ATOM 1543 N N . ALA A 1 197 ? -4.716 13.613 -11.604 1.00 75.31 197 ALA A N 1
ATOM 1544 C CA . ALA A 1 197 ? -3.530 13.309 -10.809 1.00 75.31 197 ALA A CA 1
ATOM 1545 C C . ALA A 1 197 ? -3.435 11.819 -10.416 1.00 75.31 197 ALA A C 1
ATOM 1547 O O . ALA A 1 197 ? -2.705 11.484 -9.491 1.00 75.31 197 ALA A O 1
ATOM 1548 N N . GLY A 1 198 ? -4.228 10.936 -11.036 1.00 78.19 198 GLY A N 1
ATOM 1549 C CA . GLY A 1 198 ? -4.196 9.493 -10.771 1.00 78.19 198 GLY A CA 1
ATOM 1550 C C . GLY A 1 198 ? -4.829 9.067 -9.441 1.00 78.19 198 GLY A C 1
ATOM 1551 O O . GLY A 1 198 ? -4.670 7.926 -9.023 1.00 78.19 198 GLY A O 1
ATOM 1552 N N . VAL A 1 199 ? -5.556 9.958 -8.756 1.00 82.12 199 VAL A N 1
ATOM 1553 C CA . VAL A 1 199 ? -6.244 9.625 -7.492 1.00 82.12 199 VAL A CA 1
ATOM 1554 C C . VAL A 1 199 ? -7.584 8.934 -7.784 1.00 82.12 199 VAL A C 1
ATOM 1556 O O . VAL A 1 199 ? -8.373 9.539 -8.511 1.00 82.12 199 VAL A O 1
ATOM 1559 N N . PRO A 1 200 ? -7.883 7.748 -7.211 1.00 87.00 200 PRO A N 1
ATOM 1560 C CA . PRO A 1 200 ? -9.188 7.090 -7.333 1.00 87.00 200 PRO A CA 1
ATOM 1561 C C . PRO A 1 200 ? -10.371 7.992 -6.966 1.00 87.00 200 PRO A C 1
ATOM 1563 O O . PRO A 1 200 ? -10.315 8.702 -5.960 1.00 87.00 200 PRO A O 1
ATOM 1566 N N . THR A 1 201 ? -11.452 7.933 -7.747 1.00 88.88 201 THR A N 1
ATOM 1567 C CA . THR A 1 201 ? -12.704 8.681 -7.496 1.00 88.88 201 THR A CA 1
ATOM 1568 C C . THR A 1 201 ? -13.872 7.793 -7.064 1.00 88.88 201 THR A C 1
ATOM 1570 O O . THR A 1 201 ? -14.965 8.291 -6.803 1.00 88.88 201 THR A O 1
ATOM 1573 N N . ASP A 1 202 ? -13.647 6.486 -6.955 1.00 88.62 202 ASP A N 1
ATOM 1574 C CA . ASP A 1 202 ? -14.623 5.484 -6.532 1.00 88.62 202 ASP A CA 1
ATOM 1575 C C . ASP A 1 202 ? -14.052 4.597 -5.425 1.00 88.62 202 ASP A C 1
ATOM 1577 O O . ASP A 1 202 ? -12.840 4.514 -5.268 1.00 88.62 202 ASP A O 1
ATOM 1581 N N . SER A 1 203 ? -14.921 3.885 -4.702 1.00 88.88 203 SER A N 1
ATOM 1582 C CA . SER A 1 203 ? -14.551 3.068 -3.539 1.00 88.88 203 SER A CA 1
ATOM 1583 C C . SER A 1 203 ? -13.747 1.789 -3.844 1.00 88.88 203 SER A C 1
ATOM 1585 O O . SER A 1 203 ? -13.355 1.089 -2.913 1.00 88.88 203 SER A O 1
ATOM 1587 N N . PHE A 1 204 ? -13.539 1.432 -5.114 1.00 91.81 204 PHE A N 1
ATOM 1588 C CA . PHE A 1 204 ? -12.810 0.226 -5.521 1.00 91.81 204 PHE A CA 1
ATOM 1589 C C . PHE A 1 204 ? -11.382 0.511 -5.971 1.00 91.81 204 PHE A C 1
ATOM 1591 O O . PHE A 1 204 ? -10.523 -0.346 -5.766 1.00 91.81 204 PHE A O 1
ATOM 1598 N N . GLY A 1 205 ? -11.119 1.679 -6.561 1.00 87.69 205 GLY A N 1
ATOM 1599 C CA . GLY A 1 205 ? -9.799 2.031 -7.076 1.00 87.69 205 GLY A CA 1
ATOM 1600 C C . GLY A 1 205 ? -8.718 1.996 -6.000 1.00 87.69 205 GLY A C 1
ATOM 1601 O O . GLY A 1 205 ? -8.852 2.630 -4.958 1.00 87.69 205 GLY A O 1
ATOM 1602 N N . GLN A 1 206 ? -7.637 1.267 -6.282 1.00 85.50 206 GLN A N 1
ATOM 1603 C CA . GLN A 1 206 ? -6.483 1.129 -5.397 1.00 85.50 206 GLN A CA 1
ATOM 1604 C C . GLN A 1 206 ? -5.198 1.547 -6.086 1.00 85.50 206 GLN A C 1
ATOM 1606 O O . GLN A 1 206 ? -5.078 1.464 -7.308 1.00 85.50 206 GLN A O 1
ATOM 1611 N N . LEU A 1 207 ? -4.243 1.986 -5.270 1.00 89.75 207 LEU A N 1
ATOM 1612 C CA . LEU A 1 207 ? -2.911 2.361 -5.719 1.00 89.75 207 LEU A CA 1
ATOM 1613 C C . LEU A 1 207 ? -1.938 1.190 -5.548 1.00 89.75 207 LEU A C 1
ATOM 1615 O O . LEU A 1 207 ? -1.961 0.475 -4.543 1.00 89.75 207 LEU A O 1
ATOM 1619 N N . VAL A 1 208 ? -1.057 1.045 -6.530 1.00 93.44 208 VAL A N 1
ATOM 1620 C CA . VAL A 1 208 ? 0.145 0.218 -6.482 1.00 93.44 208 VAL A CA 1
ATOM 1621 C C . VAL A 1 208 ? 1.343 1.157 -6.441 1.00 93.44 208 VAL A C 1
ATOM 1623 O O . VAL A 1 208 ? 1.406 2.127 -7.194 1.00 93.44 208 VAL A O 1
ATOM 1626 N N . TYR A 1 209 ? 2.277 0.876 -5.541 1.00 95.31 209 TYR A N 1
ATOM 1627 C CA . TYR A 1 209 ? 3.443 1.702 -5.262 1.00 95.31 209 TYR A CA 1
ATOM 1628 C C . TYR A 1 209 ? 4.696 0.936 -5.643 1.00 95.31 209 TYR A C 1
ATOM 1630 O O . TYR A 1 209 ? 4.821 -0.245 -5.318 1.00 95.31 209 TYR A O 1
ATOM 1638 N N . ILE A 1 210 ? 5.629 1.625 -6.287 1.00 97.12 210 ILE A N 1
ATOM 1639 C CA . ILE A 1 210 ? 6.964 1.129 -6.592 1.00 97.12 210 ILE A CA 1
ATOM 1640 C C . ILE A 1 210 ? 7.952 1.938 -5.765 1.00 97.12 210 ILE A C 1
ATOM 1642 O O . ILE A 1 210 ? 8.066 3.151 -5.938 1.00 97.12 210 ILE A O 1
ATOM 1646 N N . ASP A 1 211 ? 8.708 1.258 -4.913 1.00 97.88 211 ASP A N 1
ATOM 1647 C CA . ASP A 1 211 ? 9.928 1.800 -4.333 1.00 97.88 211 ASP A CA 1
ATOM 1648 C C . ASP A 1 211 ? 11.145 1.142 -4.995 1.00 97.88 211 ASP A C 1
ATOM 1650 O O . ASP A 1 211 ? 11.162 -0.066 -5.235 1.00 97.88 211 ASP A O 1
ATOM 1654 N N . THR A 1 212 ? 12.184 1.929 -5.250 1.00 98.44 212 THR A N 1
ATOM 1655 C CA . THR A 1 212 ? 13.475 1.492 -5.793 1.00 98.44 212 THR A CA 1
ATOM 1656 C C . THR A 1 212 ? 14.563 1.602 -4.722 1.00 98.44 212 THR A C 1
ATOM 1658 O O . THR A 1 212 ? 14.576 2.555 -3.935 1.00 98.44 212 THR A O 1
ATOM 1661 N N . PHE A 1 213 ? 15.444 0.602 -4.638 1.00 98.44 213 PHE A N 1
ATOM 1662 C CA . PHE A 1 213 ? 16.528 0.532 -3.654 1.00 98.44 213 PHE A CA 1
ATOM 1663 C C . PHE A 1 213 ? 17.886 0.792 -4.300 1.00 98.44 213 PHE A C 1
ATOM 1665 O O . PHE A 1 213 ? 18.259 0.072 -5.227 1.00 98.44 213 PHE A O 1
ATOM 1672 N N . ASN A 1 214 ? 18.657 1.732 -3.742 1.00 97.88 214 ASN A N 1
ATOM 1673 C CA . ASN A 1 214 ? 19.989 2.111 -4.233 1.00 97.88 214 ASN A CA 1
ATOM 1674 C C . ASN A 1 214 ? 19.978 2.409 -5.741 1.00 97.88 214 ASN A C 1
ATOM 1676 O O . ASN A 1 214 ? 20.595 1.694 -6.527 1.00 97.88 214 ASN A O 1
ATOM 1680 N N . SER A 1 215 ? 19.241 3.444 -6.131 1.00 97.50 215 SER A N 1
ATOM 1681 C CA . SER A 1 215 ? 19.112 3.880 -7.524 1.00 97.50 215 SER A CA 1
ATOM 1682 C C . SER A 1 215 ? 19.816 5.216 -7.759 1.00 97.50 215 SER A C 1
ATOM 1684 O O . SER A 1 215 ? 20.475 5.759 -6.866 1.00 97.50 215 SER A O 1
ATOM 1686 N N . THR A 1 216 ? 19.606 5.821 -8.933 1.00 96.50 216 THR A N 1
ATOM 1687 C CA . THR A 1 216 ? 20.045 7.202 -9.214 1.00 96.50 216 THR A CA 1
ATOM 1688 C C . THR A 1 216 ? 19.519 8.240 -8.211 1.00 96.50 216 THR A C 1
ATOM 1690 O O . THR A 1 216 ? 20.022 9.361 -8.165 1.00 96.50 216 THR A O 1
ATOM 1693 N N . TYR A 1 217 ? 18.508 7.904 -7.407 1.00 96.56 217 TYR A N 1
ATOM 1694 C CA . TYR A 1 217 ? 17.970 8.772 -6.357 1.00 96.56 217 TYR A CA 1
ATOM 1695 C C . TYR A 1 217 ? 18.760 8.726 -5.042 1.00 96.56 217 TYR A C 1
ATOM 1697 O O . TYR A 1 217 ? 18.394 9.397 -4.069 1.00 96.56 217 TYR A O 1
ATOM 1705 N N . GLY A 1 218 ? 19.837 7.942 -5.007 1.00 96.44 218 GLY A N 1
ATOM 1706 C CA . GLY A 1 218 ? 20.717 7.777 -3.862 1.00 96.44 218 GLY A CA 1
ATOM 1707 C C . GLY A 1 218 ? 20.485 6.468 -3.100 1.00 96.44 218 GLY A C 1
ATOM 1708 O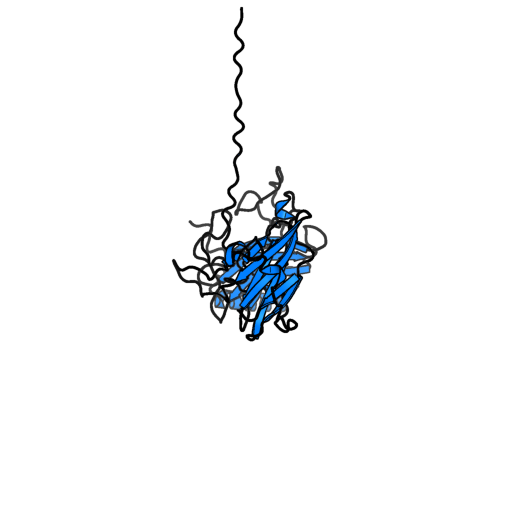 O . GLY A 1 218 ? 19.707 5.610 -3.526 1.00 96.44 218 GLY A O 1
ATOM 1709 N N . PRO A 1 219 ? 21.182 6.296 -1.965 1.00 96.75 219 PRO A N 1
ATOM 1710 C CA . PRO A 1 219 ? 21.123 5.070 -1.180 1.00 96.75 219 PRO A CA 1
ATOM 1711 C C . PRO A 1 219 ? 19.776 4.894 -0.466 1.00 96.75 219 PRO A C 1
ATOM 1713 O O . PRO A 1 219 ? 19.104 5.862 -0.097 1.00 96.75 219 PRO A O 1
ATOM 1716 N N . GLY A 1 220 ? 19.430 3.637 -0.195 1.00 96.94 220 GLY A N 1
ATOM 1717 C CA . GLY A 1 220 ? 18.208 3.244 0.497 1.00 96.94 220 GLY A CA 1
ATOM 1718 C C . GLY A 1 220 ? 16.986 3.184 -0.417 1.00 96.94 220 GLY A C 1
ATOM 1719 O O . GLY A 1 220 ? 17.095 3.209 -1.641 1.00 96.94 220 GLY A O 1
ATOM 1720 N N . TRP A 1 221 ? 15.811 3.063 0.202 1.00 96.88 221 TRP A N 1
ATOM 1721 C CA . TRP A 1 221 ? 14.528 3.033 -0.500 1.00 96.88 221 TRP A CA 1
ATOM 1722 C C . TRP A 1 221 ? 14.052 4.444 -0.865 1.00 96.88 221 TRP A C 1
ATOM 1724 O O . TRP A 1 221 ? 14.071 5.360 -0.034 1.00 96.88 221 TRP A O 1
ATOM 1734 N N . ARG A 1 222 ? 13.575 4.598 -2.101 1.00 97.00 222 ARG A N 1
ATOM 1735 C CA . ARG A 1 222 ? 12.954 5.813 -2.644 1.00 97.00 222 ARG A CA 1
ATOM 1736 C C . ARG A 1 222 ? 11.694 5.439 -3.413 1.00 97.00 222 ARG A C 1
ATOM 1738 O O . ARG A 1 222 ? 11.718 4.445 -4.129 1.00 97.00 222 ARG A O 1
ATOM 1745 N N . ARG A 1 223 ? 10.622 6.228 -3.300 1.00 97.12 223 ARG A N 1
ATOM 1746 C CA . ARG A 1 223 ? 9.424 6.024 -4.121 1.00 97.12 223 ARG A CA 1
ATOM 1747 C C . ARG A 1 223 ? 9.715 6.402 -5.569 1.00 97.12 223 ARG A C 1
ATOM 1749 O O . ARG A 1 223 ? 10.070 7.542 -5.844 1.00 97.12 223 ARG A O 1
ATOM 1756 N N . GLU A 1 224 ? 9.570 5.440 -6.466 1.00 96.06 224 GLU A N 1
ATOM 1757 C CA . GLU A 1 224 ? 9.626 5.659 -7.909 1.00 96.06 224 GLU A CA 1
ATOM 1758 C C . GLU A 1 224 ? 8.287 6.201 -8.408 1.00 96.06 224 GLU A C 1
ATOM 1760 O O . GLU A 1 224 ? 8.254 7.253 -9.037 1.00 96.06 224 GLU A O 1
ATOM 1765 N N . ASN A 1 225 ? 7.191 5.504 -8.098 1.00 93.56 225 ASN A N 1
ATOM 1766 C CA . ASN A 1 225 ? 5.861 5.856 -8.583 1.00 93.56 225 ASN A CA 1
ATOM 1767 C C . ASN A 1 225 ? 4.747 5.275 -7.695 1.00 93.56 225 ASN A C 1
ATOM 1769 O O . ASN A 1 225 ? 4.932 4.247 -7.038 1.00 93.56 225 ASN A O 1
ATOM 1773 N N . ALA A 1 226 ? 3.568 5.885 -7.757 1.00 90.81 226 ALA A N 1
ATOM 1774 C CA . ALA A 1 226 ? 2.306 5.365 -7.265 1.00 90.81 226 ALA A CA 1
ATOM 1775 C C . ALA A 1 226 ? 1.225 5.569 -8.331 1.00 90.81 226 ALA A C 1
ATOM 1777 O O . ALA A 1 226 ? 1.052 6.664 -8.861 1.00 90.81 226 ALA A O 1
ATOM 1778 N N . SER A 1 227 ? 0.466 4.531 -8.674 1.00 87.81 227 SER A N 1
ATOM 1779 C CA . SER A 1 227 ? -0.572 4.646 -9.707 1.00 87.81 227 SER A CA 1
ATOM 1780 C C . SER A 1 227 ? -1.672 3.610 -9.537 1.00 87.81 227 SER A C 1
ATOM 1782 O O . SER A 1 227 ? -1.513 2.618 -8.827 1.00 87.81 227 SER A O 1
ATOM 1784 N N . VAL A 1 228 ? -2.812 3.856 -10.179 1.00 87.50 228 VAL A N 1
ATOM 1785 C CA . VAL A 1 228 ? -3.942 2.926 -10.160 1.00 87.50 228 VAL A CA 1
ATOM 1786 C C . VAL A 1 228 ? -3.739 1.751 -11.107 1.00 87.50 228 VAL A C 1
ATOM 1788 O O . VAL A 1 228 ? -3.089 1.869 -12.146 1.00 87.50 228 VAL A O 1
ATOM 1791 N N . ALA A 1 229 ? -4.359 0.625 -10.768 1.00 88.56 229 ALA A N 1
ATOM 1792 C CA . ALA A 1 229 ? -4.485 -0.503 -11.679 1.00 88.56 229 ALA A CA 1
ATOM 1793 C C . ALA A 1 229 ? -5.526 -0.228 -12.783 1.00 88.56 229 ALA A C 1
ATOM 1795 O O . ALA A 1 229 ? -6.568 0.392 -12.553 1.00 88.56 229 ALA A O 1
ATOM 1796 N N . HIS A 1 230 ? -5.257 -0.729 -13.985 1.00 87.19 230 HIS A N 1
ATOM 1797 C CA . HIS A 1 230 ? -6.119 -0.647 -15.154 1.00 87.19 230 HIS A CA 1
ATOM 1798 C C . HIS A 1 230 ? -7.398 -1.472 -14.982 1.00 87.19 230 HIS A C 1
ATOM 1800 O O . HIS A 1 230 ? -7.385 -2.627 -14.553 1.00 87.19 230 HIS A O 1
ATOM 1806 N N . ASN A 1 231 ? -8.511 -0.883 -15.401 1.00 89.06 231 ASN A N 1
ATOM 1807 C CA . ASN A 1 231 ? -9.794 -1.554 -15.552 1.00 89.06 231 ASN A CA 1
ATOM 1808 C C . ASN A 1 231 ? -9.883 -2.197 -16.952 1.00 89.06 231 ASN A C 1
ATOM 1810 O O . ASN A 1 231 ? -9.555 -1.514 -17.924 1.00 89.06 231 ASN A O 1
ATOM 1814 N N . PRO A 1 232 ? -10.326 -3.462 -17.099 1.00 91.31 232 PRO A N 1
ATOM 1815 C CA . PRO A 1 232 ? -10.788 -4.396 -16.060 1.00 91.31 232 PRO A CA 1
ATOM 1816 C C . PRO A 1 232 ? -9.711 -5.404 -15.618 1.00 91.31 232 PRO A C 1
ATOM 1818 O O . PRO A 1 232 ? -10.014 -6.407 -14.972 1.00 91.31 232 PRO A O 1
ATOM 1821 N N . THR A 1 233 ? -8.457 -5.217 -16.028 1.00 90.50 233 THR A N 1
ATOM 1822 C CA . THR A 1 233 ? -7.426 -6.265 -15.938 1.00 90.50 233 THR A CA 1
ATOM 1823 C C . THR A 1 233 ? -6.759 -6.359 -14.568 1.00 90.50 233 THR A C 1
ATOM 1825 O O . THR A 1 233 ? -6.199 -7.409 -14.236 1.00 90.50 233 THR A O 1
ATOM 1828 N N . GLY A 1 234 ? -6.827 -5.291 -13.763 1.00 90.25 234 GLY A N 1
ATOM 1829 C CA . GLY A 1 234 ? -6.061 -5.147 -12.522 1.00 90.25 234 GLY A CA 1
ATOM 1830 C C . GLY A 1 234 ? -4.556 -5.017 -12.770 1.00 90.25 234 GLY A C 1
ATOM 1831 O O . GLY A 1 234 ? -3.762 -5.190 -11.846 1.00 90.25 234 GLY A O 1
ATOM 1832 N N . LEU A 1 235 ? -4.173 -4.765 -14.026 1.00 91.50 235 LEU A N 1
ATOM 1833 C CA . LEU A 1 235 ? -2.796 -4.617 -14.469 1.00 91.50 235 LEU A CA 1
ATOM 1834 C C . LEU A 1 235 ? -2.297 -3.218 -14.117 1.00 91.50 235 LEU A C 1
ATOM 1836 O O . LEU A 1 235 ? -3.015 -2.245 -14.303 1.00 91.50 235 LEU A O 1
ATOM 1840 N N . PHE A 1 236 ? -1.056 -3.087 -13.690 1.00 89.69 236 PHE A N 1
ATOM 1841 C CA . PHE A 1 236 ? -0.357 -1.810 -13.617 1.00 89.69 236 PHE A CA 1
ATOM 1842 C C . PHE A 1 236 ? 0.996 -1.974 -14.299 1.00 89.69 236 PHE A C 1
ATOM 1844 O O . PHE A 1 236 ? 1.670 -2.976 -14.085 1.00 89.69 236 PHE A O 1
ATOM 1851 N N . CYS A 1 237 ? 1.388 -1.019 -15.138 1.00 88.38 237 CYS A N 1
ATOM 1852 C CA . CYS A 1 237 ? 2.670 -1.054 -15.829 1.00 88.38 237 CYS A CA 1
ATOM 1853 C C . CYS A 1 237 ? 3.391 0.275 -15.675 1.00 88.38 237 CYS A C 1
ATOM 1855 O O . CYS A 1 237 ? 2.787 1.342 -15.765 1.00 88.38 237 CYS A O 1
ATOM 1857 N N . TYR A 1 238 ? 4.703 0.199 -15.503 1.00 91.31 238 TYR A N 1
ATOM 1858 C CA . TYR A 1 238 ? 5.545 1.363 -15.328 1.00 91.31 238 TYR A CA 1
ATOM 1859 C C . TYR A 1 238 ? 6.881 1.170 -16.034 1.00 91.31 238 TYR A C 1
ATOM 1861 O O . TYR A 1 238 ? 7.596 0.200 -15.783 1.00 91.31 238 TYR A O 1
ATOM 1869 N N . GLY A 1 239 ? 7.201 2.089 -16.942 1.00 91.56 239 GLY A N 1
ATOM 1870 C CA . GLY A 1 239 ? 8.507 2.153 -17.584 1.00 91.56 239 GLY A CA 1
ATOM 1871 C C . GLY A 1 239 ? 9.478 2.987 -16.755 1.00 91.56 239 GLY A C 1
ATOM 1872 O O . GLY A 1 239 ? 9.177 4.118 -16.374 1.00 91.56 239 GLY A O 1
ATOM 1873 N N . LEU A 1 240 ? 10.655 2.426 -16.506 1.00 93.25 240 LEU A N 1
ATOM 1874 C CA . LEU A 1 240 ? 11.768 3.082 -15.838 1.00 93.25 240 LEU A CA 1
ATOM 1875 C C . LEU A 1 240 ? 12.605 3.820 -16.890 1.00 93.25 240 LEU A C 1
ATOM 1877 O O . LEU A 1 240 ? 13.614 3.318 -17.382 1.00 93.25 240 LEU A O 1
ATOM 1881 N N . PHE A 1 241 ? 12.158 5.022 -17.235 1.00 92.00 241 PHE A N 1
ATOM 1882 C CA . PHE A 1 241 ? 12.854 6.011 -18.065 1.00 92.00 241 PHE A CA 1
ATOM 1883 C C . PHE A 1 241 ? 12.751 7.391 -17.389 1.00 92.00 241 PHE A C 1
ATOM 1885 O O . PHE A 1 241 ? 11.998 7.529 -16.425 1.00 92.00 241 PHE A O 1
ATOM 1892 N N . PRO A 1 242 ? 13.505 8.419 -17.819 1.00 93.62 242 PRO A N 1
ATOM 1893 C CA . PRO A 1 242 ? 13.362 9.753 -17.247 1.00 93.62 242 PRO A CA 1
ATOM 1894 C C . PRO A 1 242 ? 11.942 10.311 -17.434 1.00 93.62 242 PRO A C 1
ATOM 1896 O O . PRO A 1 242 ? 11.442 10.364 -18.558 1.00 93.62 242 PRO A O 1
ATOM 1899 N N . HIS A 1 243 ? 11.315 10.770 -16.350 1.00 92.25 243 HIS A N 1
ATOM 1900 C CA . HIS A 1 243 ? 9.973 11.365 -16.354 1.00 92.25 243 HIS A CA 1
ATOM 1901 C C . HIS A 1 243 ? 10.032 12.871 -16.106 1.00 92.25 243 HIS A C 1
ATOM 1903 O O . HIS A 1 243 ? 10.783 13.333 -15.246 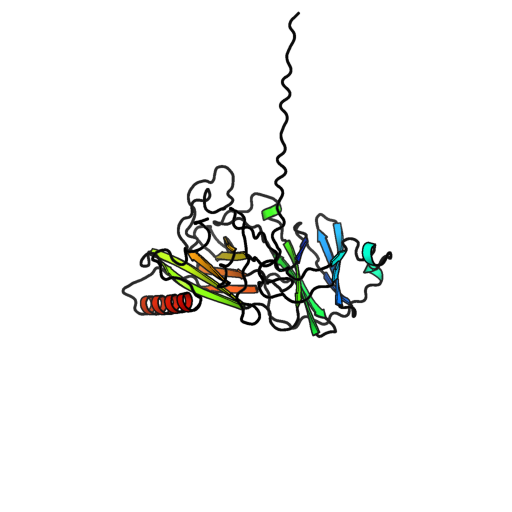1.00 92.25 243 HIS A O 1
ATOM 1909 N N . ASP A 1 244 ? 9.218 13.633 -16.841 1.00 92.88 244 ASP A N 1
ATOM 1910 C CA . ASP A 1 244 ? 9.002 15.066 -16.610 1.00 92.88 244 ASP A CA 1
ATOM 1911 C C . ASP A 1 244 ? 8.115 15.253 -15.362 1.00 92.88 244 ASP A C 1
ATOM 1913 O O . ASP A 1 244 ? 6.932 14.895 -15.404 1.00 92.88 244 ASP A O 1
ATOM 1917 N N . PRO A 1 245 ? 8.641 15.820 -14.258 1.00 92.50 245 PRO A N 1
ATOM 1918 C CA . PRO A 1 245 ? 7.886 15.979 -13.018 1.00 92.50 245 PRO A CA 1
ATOM 1919 C C . PRO A 1 245 ? 6.706 16.956 -13.136 1.00 92.50 245 PRO A C 1
ATOM 1921 O O . PRO A 1 245 ? 5.873 16.998 -12.236 1.00 92.50 245 PRO A O 1
ATOM 1924 N N . THR A 1 246 ? 6.616 17.742 -14.215 1.00 90.38 246 THR A N 1
ATOM 1925 C CA . THR A 1 246 ? 5.513 18.689 -14.464 1.00 90.38 246 THR A CA 1
ATOM 1926 C C . THR A 1 246 ? 4.333 18.062 -15.216 1.00 90.38 246 THR A C 1
ATOM 1928 O O . THR A 1 246 ? 3.294 18.701 -15.404 1.00 90.38 246 THR A O 1
ATOM 1931 N N . ARG A 1 247 ? 4.469 16.803 -15.650 1.00 86.38 247 ARG A N 1
ATOM 1932 C CA . ARG A 1 247 ? 3.459 16.050 -16.405 1.00 86.38 247 ARG A CA 1
ATOM 1933 C C . ARG A 1 247 ? 3.017 14.809 -15.633 1.00 86.38 247 ARG A C 1
ATOM 1935 O O . ARG A 1 247 ? 3.508 14.518 -14.551 1.00 86.38 247 ARG A O 1
ATOM 1942 N N . GLY A 1 248 ? 2.026 14.093 -16.164 1.00 77.19 248 GLY A N 1
ATOM 1943 C CA . GLY A 1 248 ? 1.632 12.777 -15.643 1.00 77.19 248 GLY A CA 1
ATOM 1944 C C . GLY A 1 248 ? 1.000 12.763 -14.247 1.00 77.19 248 GLY A C 1
ATOM 1945 O O . GLY A 1 248 ? 0.782 11.692 -13.701 1.00 77.19 248 GLY A O 1
ATOM 1946 N N . GLY A 1 249 ? 0.688 13.928 -13.668 1.00 81.75 249 GLY A N 1
ATOM 1947 C CA . GLY A 1 249 ? 0.109 14.025 -12.326 1.00 81.75 249 GLY A CA 1
ATOM 1948 C C . GLY A 1 249 ? 1.132 13.998 -11.186 1.00 81.75 249 GLY A C 1
ATOM 1949 O O . GLY A 1 249 ? 0.724 14.065 -10.023 1.00 81.75 249 GLY A O 1
ATOM 1950 N N . TYR A 1 250 ? 2.434 13.958 -11.492 1.00 88.25 250 TYR A N 1
ATOM 1951 C CA . TYR A 1 250 ? 3.486 13.997 -10.481 1.00 88.25 250 TYR A CA 1
ATOM 1952 C C . TYR A 1 250 ? 3.438 15.295 -9.670 1.00 88.25 250 TYR A C 1
ATOM 1954 O O . TYR A 1 250 ? 3.182 16.389 -10.177 1.00 88.25 250 TYR A O 1
ATOM 1962 N N . ARG A 1 251 ? 3.707 15.170 -8.369 1.00 88.75 251 ARG A N 1
ATOM 1963 C CA . ARG A 1 251 ? 3.949 16.319 -7.495 1.00 88.75 251 ARG A CA 1
ATOM 1964 C C . ARG A 1 251 ? 5.447 16.495 -7.338 1.00 88.75 251 ARG A C 1
ATOM 1966 O O . ARG A 1 251 ? 6.146 15.532 -7.039 1.00 88.75 251 ARG A O 1
ATOM 1973 N N . HIS A 1 252 ? 5.914 17.732 -7.436 1.00 92.44 252 HIS A N 1
ATOM 1974 C CA . HIS A 1 252 ? 7.324 18.061 -7.281 1.00 92.44 252 HIS A CA 1
ATOM 1975 C C . HIS A 1 252 ? 7.521 19.283 -6.373 1.00 92.44 252 HIS A C 1
ATOM 1977 O O . HIS A 1 252 ? 6.608 20.108 -6.236 1.00 92.44 252 HIS A O 1
ATOM 1983 N N . PRO A 1 253 ? 8.695 19.422 -5.732 1.00 94.06 253 PRO A N 1
ATOM 1984 C CA . PRO A 1 253 ? 9.049 20.643 -5.024 1.00 94.06 253 PRO A CA 1
ATOM 1985 C C . PRO A 1 253 ? 9.050 21.861 -5.964 1.00 94.06 253 PRO A C 1
ATOM 1987 O O . PRO A 1 253 ? 9.353 21.714 -7.157 1.00 94.06 253 PRO A O 1
ATOM 1990 N N . PRO A 1 254 ? 8.787 23.076 -5.445 1.00 92.44 254 PRO A N 1
ATOM 1991 C CA . PRO A 1 254 ? 8.959 24.302 -6.216 1.00 92.44 254 PRO A CA 1
ATOM 1992 C C . PRO A 1 254 ? 10.334 24.343 -6.896 1.00 92.44 254 PRO A C 1
ATOM 1994 O O . PRO A 1 254 ? 11.339 23.963 -6.294 1.00 92.44 254 PRO A O 1
ATOM 1997 N N . ASN A 1 255 ? 10.370 24.795 -8.150 1.00 90.81 255 ASN A N 1
ATOM 1998 C CA . ASN A 1 255 ? 11.579 24.926 -8.976 1.00 90.81 255 ASN A CA 1
ATOM 1999 C C . ASN A 1 255 ? 12.305 23.613 -9.335 1.00 90.81 255 ASN A C 1
ATOM 2001 O O . ASN A 1 255 ? 13.393 23.661 -9.901 1.00 90.81 255 ASN A O 1
ATOM 2005 N N . GLN A 1 256 ? 11.727 22.441 -9.055 1.00 92.62 256 GLN A N 1
ATOM 2006 C CA . GLN A 1 256 ? 12.287 21.153 -9.485 1.00 92.62 256 GLN A CA 1
ATOM 2007 C C . GLN A 1 256 ? 11.528 20.592 -10.690 1.00 92.62 256 GLN A C 1
ATOM 2009 O O . GLN A 1 256 ? 10.781 19.631 -10.559 1.00 92.62 256 GLN A O 1
ATOM 2014 N N . THR A 1 257 ? 11.722 21.217 -11.853 1.00 93.06 257 THR A N 1
ATOM 2015 C CA . THR A 1 257 ? 11.014 20.908 -13.112 1.00 93.06 257 THR A CA 1
ATOM 2016 C C . THR A 1 257 ? 11.810 20.034 -14.086 1.00 93.06 257 THR A C 1
ATOM 2018 O O . THR A 1 257 ? 11.272 19.596 -15.098 1.00 93.06 257 THR A O 1
ATOM 2021 N N . THR A 1 258 ? 13.088 19.771 -13.811 1.00 94.75 258 THR A N 1
ATOM 2022 C CA . THR A 1 258 ? 13.944 18.945 -14.675 1.00 94.75 258 THR A CA 1
ATOM 2023 C C . THR A 1 258 ? 13.515 17.475 -14.637 1.00 94.75 258 THR A C 1
ATOM 2025 O O . THR A 1 258 ? 13.210 16.985 -13.545 1.00 94.75 258 THR A O 1
ATOM 2028 N N . PRO A 1 259 ? 13.547 16.745 -15.774 1.00 95.25 259 PRO A N 1
ATOM 2029 C CA . PRO A 1 259 ? 13.282 15.311 -15.798 1.00 95.25 259 PRO A CA 1
ATOM 2030 C C . PRO A 1 259 ? 14.107 14.522 -14.776 1.00 95.25 259 PRO A C 1
ATOM 2032 O O . PRO A 1 259 ? 15.267 14.845 -14.510 1.00 95.25 259 PRO A O 1
ATOM 2035 N N . ARG A 1 260 ? 13.506 13.473 -14.207 1.00 95.06 260 ARG A N 1
ATOM 2036 C CA . ARG A 1 260 ? 14.114 12.642 -13.157 1.00 95.06 260 ARG A CA 1
ATOM 2037 C C . ARG A 1 260 ? 14.049 11.165 -13.485 1.00 95.06 260 ARG A C 1
ATOM 2039 O O . ARG A 1 260 ? 13.108 10.708 -14.119 1.00 95.06 260 ARG A O 1
ATOM 2046 N N . GLY A 1 261 ? 15.009 10.416 -12.950 1.00 92.62 261 GLY A N 1
ATOM 2047 C CA . GLY A 1 261 ? 15.146 8.988 -13.208 1.00 92.62 261 GLY A CA 1
ATOM 2048 C C . GLY A 1 261 ? 16.023 8.706 -14.435 1.00 92.62 261 GLY A C 1
ATOM 2049 O O . GLY A 1 261 ? 16.724 9.607 -14.899 1.00 92.62 261 GLY A O 1
ATOM 2050 N N . PRO A 1 262 ? 16.002 7.470 -14.954 1.00 93.56 262 PRO A N 1
ATOM 2051 C CA . PRO A 1 262 ? 15.179 6.357 -14.472 1.00 93.56 262 PRO A CA 1
ATOM 2052 C C . PRO A 1 262 ? 15.594 5.886 -13.075 1.00 93.56 262 PRO A C 1
ATOM 2054 O O . PRO A 1 262 ? 16.782 5.843 -12.760 1.00 93.56 262 PRO A O 1
ATOM 2057 N N . GLY A 1 263 ? 14.642 5.485 -12.233 1.00 95.31 263 GLY A N 1
ATOM 2058 C CA . GLY A 1 263 ? 14.946 4.902 -10.924 1.00 95.31 263 GLY A CA 1
ATOM 2059 C C . GLY A 1 263 ? 15.434 3.455 -10.976 1.00 95.31 263 GLY A C 1
ATOM 2060 O O . GLY A 1 263 ? 14.971 2.643 -10.175 1.00 95.31 263 GLY A O 1
ATOM 2061 N N . ILE A 1 264 ? 16.359 3.118 -11.883 1.00 96.81 264 ILE A N 1
ATOM 2062 C CA . ILE A 1 264 ? 16.965 1.781 -11.945 1.00 96.81 264 ILE A CA 1
ATOM 2063 C C . ILE A 1 264 ? 17.727 1.527 -10.648 1.00 96.81 264 ILE A C 1
ATOM 2065 O O . ILE A 1 264 ? 18.642 2.278 -10.307 1.00 96.81 264 ILE A O 1
ATOM 2069 N N . GLY A 1 265 ? 17.315 0.502 -9.908 1.00 96.25 265 GLY A N 1
ATOM 2070 C CA . GLY A 1 265 ? 17.896 0.145 -8.619 1.00 96.25 265 GLY A CA 1
ATOM 2071 C C . GLY A 1 265 ? 18.163 -1.347 -8.499 1.00 96.25 265 GLY A C 1
ATOM 2072 O O . GLY A 1 265 ? 17.698 -2.158 -9.299 1.00 96.25 265 GLY A O 1
ATOM 2073 N N . ASN A 1 266 ? 18.885 -1.723 -7.447 1.00 97.69 266 ASN A N 1
ATOM 2074 C CA . ASN A 1 266 ? 19.287 -3.112 -7.207 1.00 97.69 266 ASN A CA 1
ATOM 2075 C C . ASN A 1 266 ? 18.093 -4.015 -6.862 1.00 97.69 266 ASN A C 1
ATOM 2077 O O . ASN A 1 266 ? 18.140 -5.230 -7.058 1.00 97.69 266 ASN A O 1
ATOM 2081 N N . ARG A 1 267 ? 17.04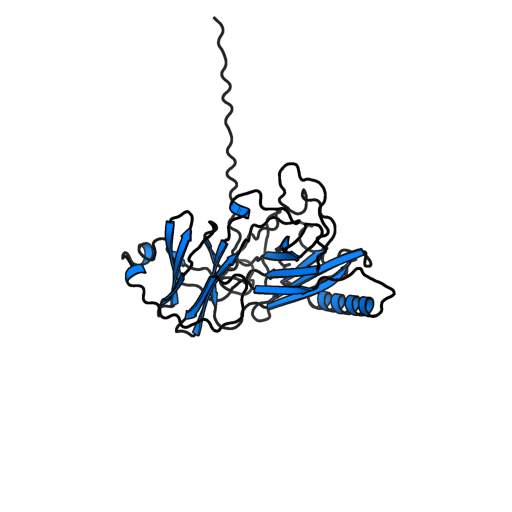1 -3.435 -6.275 1.00 98.31 267 ARG A N 1
ATOM 2082 C CA . ARG A 1 267 ? 15.798 -4.115 -5.897 1.00 98.31 267 ARG A CA 1
ATOM 2083 C C . ARG A 1 267 ? 14.623 -3.160 -6.025 1.00 98.31 267 ARG A C 1
ATOM 2085 O O . ARG A 1 267 ? 14.782 -1.955 -5.829 1.00 98.31 267 ARG A O 1
ATOM 2092 N N . TYR A 1 268 ? 13.447 -3.734 -6.223 1.00 98.38 268 TYR A N 1
ATOM 2093 C CA . TYR A 1 268 ? 12.179 -3.023 -6.188 1.00 98.38 268 TYR A CA 1
ATOM 2094 C C . TYR A 1 268 ? 11.279 -3.619 -5.120 1.00 98.38 268 TYR A C 1
ATOM 2096 O O . TYR A 1 268 ? 11.187 -4.839 -4.990 1.00 98.38 268 TYR A O 1
ATOM 2104 N N . ARG A 1 269 ? 10.611 -2.756 -4.360 1.00 97.81 269 ARG A N 1
ATOM 2105 C CA . ARG A 1 269 ? 9.562 -3.125 -3.416 1.00 97.81 269 ARG A CA 1
ATOM 2106 C C . ARG A 1 269 ? 8.251 -2.626 -3.985 1.00 97.81 269 ARG A C 1
ATOM 2108 O O . ARG A 1 269 ? 8.091 -1.426 -4.194 1.00 97.81 269 ARG A O 1
ATOM 2115 N N . ILE A 1 270 ? 7.336 -3.552 -4.227 1.00 97.75 270 ILE A N 1
ATOM 2116 C CA . ILE A 1 270 ? 6.010 -3.248 -4.738 1.00 97.75 270 ILE A CA 1
ATOM 2117 C C . ILE A 1 270 ? 5.015 -3.444 -3.609 1.00 97.75 270 ILE A C 1
ATOM 2119 O O . ILE A 1 270 ? 4.926 -4.540 -3.055 1.00 97.75 270 ILE A O 1
ATOM 2123 N N . ILE A 1 271 ? 4.274 -2.389 -3.285 1.00 96.50 271 ILE A N 1
ATOM 2124 C CA . ILE A 1 271 ? 3.194 -2.435 -2.300 1.00 96.50 271 ILE A CA 1
ATOM 2125 C C . ILE A 1 271 ? 1.889 -2.238 -3.061 1.00 96.50 271 ILE A C 1
ATOM 2127 O O . ILE A 1 271 ? 1.715 -1.228 -3.740 1.00 96.50 271 ILE A O 1
ATOM 2131 N N . ALA A 1 272 ? 0.979 -3.200 -2.966 1.00 95.12 272 ALA A N 1
ATOM 2132 C CA . ALA A 1 272 ? -0.369 -3.067 -3.498 1.00 95.12 272 ALA A CA 1
ATOM 2133 C C . ALA A 1 272 ? -1.335 -2.847 -2.342 1.00 95.12 272 ALA A C 1
ATOM 2135 O O . ALA A 1 272 ? -1.338 -3.596 -1.361 1.00 95.12 272 ALA A O 1
ATOM 2136 N N . ALA A 1 273 ? -2.145 -1.805 -2.465 1.00 93.06 273 ALA A N 1
ATOM 2137 C CA . ALA A 1 273 ? -3.095 -1.478 -1.431 1.00 93.06 273 ALA A CA 1
ATOM 2138 C C . ALA A 1 273 ? -4.304 -2.439 -1.491 1.00 93.06 273 ALA A C 1
ATOM 2140 O O . ALA A 1 273 ? -4.851 -2.686 -2.570 1.00 93.06 273 ALA A O 1
ATOM 2141 N N . GLY A 1 274 ? -4.669 -3.048 -0.357 1.00 92.12 274 GLY A N 1
ATOM 2142 C CA . GLY A 1 274 ? -5.631 -4.160 -0.310 1.00 92.12 274 GLY A CA 1
ATOM 2143 C C . GLY A 1 274 ? -7.074 -3.731 -0.604 1.00 92.12 274 GLY A C 1
ATOM 2144 O O . GLY A 1 274 ? -7.527 -2.734 -0.059 1.00 92.12 274 GLY A O 1
ATOM 2145 N N . PRO A 1 275 ? -7.861 -4.431 -1.439 1.00 93.94 275 PRO A N 1
ATOM 2146 C CA . PRO A 1 275 ? -9.230 -4.001 -1.732 1.00 93.94 275 PRO A CA 1
ATOM 2147 C C . PRO A 1 275 ? -10.101 -3.918 -0.465 1.00 93.94 275 PRO A C 1
ATOM 2149 O O . PRO A 1 275 ? -9.984 -4.748 0.436 1.00 93.94 275 PRO A O 1
ATOM 2152 N N . GLY A 1 276 ? -11.007 -2.939 -0.406 1.00 93.25 276 GLY A N 1
ATOM 2153 C CA . GLY A 1 276 ? -11.911 -2.753 0.736 1.00 93.25 276 GLY A CA 1
ATOM 2154 C C . GLY A 1 276 ? -11.178 -2.656 2.068 1.00 93.25 276 GLY A C 1
ATOM 2155 O O . GLY A 1 276 ? -10.256 -1.856 2.202 1.00 93.25 276 GLY A O 1
ATOM 2156 N N . VAL A 1 277 ? -11.575 -3.480 3.039 1.00 95.75 277 VAL A N 1
ATOM 2157 C CA . VAL A 1 277 ? -10.947 -3.504 4.368 1.00 95.75 277 VAL A CA 1
ATOM 2158 C C . VAL A 1 277 ? -9.904 -4.622 4.516 1.00 95.75 277 VAL A C 1
ATOM 2160 O O . VAL A 1 277 ? -9.607 -5.055 5.628 1.00 95.75 277 VAL A O 1
ATOM 2163 N N . THR A 1 278 ? -9.350 -5.117 3.405 1.00 97.06 278 THR A N 1
ATOM 2164 C CA . THR A 1 278 ? -8.256 -6.107 3.408 1.00 97.06 278 THR A CA 1
ATOM 2165 C C . THR A 1 278 ? -6.883 -5.420 3.479 1.00 97.06 278 THR A C 1
ATOM 2167 O O . THR A 1 278 ? -6.771 -4.253 3.097 1.00 97.06 278 THR A O 1
ATOM 2170 N N . PRO A 1 279 ? -5.836 -6.107 3.974 1.00 97.12 279 PRO A N 1
ATOM 2171 C CA . PRO A 1 279 ? -4.542 -5.478 4.220 1.00 97.12 279 PRO A CA 1
ATOM 2172 C C . PRO A 1 279 ? -3.764 -5.181 2.943 1.00 97.12 279 PRO A C 1
ATOM 2174 O O . PRO A 1 279 ? -3.909 -5.857 1.922 1.00 97.12 279 PRO A O 1
ATOM 2177 N N . ASN A 1 280 ? -2.864 -4.204 3.044 1.00 96.81 280 ASN A N 1
ATOM 2178 C CA . ASN A 1 280 ? -1.848 -3.960 2.029 1.00 96.81 280 ASN A CA 1
ATOM 2179 C C . ASN A 1 280 ? -0.899 -5.156 1.964 1.00 96.81 280 ASN A C 1
ATOM 2181 O O . ASN A 1 280 ? -0.535 -5.724 2.997 1.00 96.81 280 ASN A O 1
ATOM 2185 N N . ILE A 1 281 ? -0.462 -5.496 0.757 1.00 96.44 281 ILE A N 1
ATOM 2186 C CA . ILE A 1 281 ? 0.456 -6.606 0.488 1.00 96.44 281 ILE A CA 1
ATOM 2187 C C . ILE A 1 281 ? 1.732 -6.086 -0.161 1.00 96.44 281 ILE A C 1
ATOM 2189 O O . ILE A 1 281 ? 1.719 -5.072 -0.860 1.00 96.44 281 ILE A O 1
ATOM 2193 N N . GLU A 1 282 ? 2.837 -6.791 0.061 1.00 97.00 282 GLU A N 1
ATOM 2194 C CA . GLU A 1 282 ? 4.151 -6.408 -0.447 1.00 97.00 282 GLU A CA 1
ATOM 2195 C C . GLU A 1 282 ? 4.846 -7.584 -1.119 1.00 97.00 282 GLU A C 1
ATOM 2197 O O . GLU A 1 282 ? 4.751 -8.730 -0.673 1.00 97.00 282 GLU A O 1
ATOM 2202 N N . LYS A 1 283 ? 5.615 -7.276 -2.163 1.00 97.69 283 LYS A N 1
ATOM 2203 C CA . LYS A 1 283 ? 6.621 -8.188 -2.694 1.00 97.69 283 LYS A CA 1
ATOM 2204 C C . LYS A 1 283 ? 7.861 -7.417 -3.137 1.00 97.69 283 LYS A C 1
ATOM 2206 O O . LYS A 1 283 ? 7.769 -6.363 -3.766 1.00 97.69 283 LYS A O 1
ATOM 2211 N N . VAL A 1 284 ? 9.027 -7.964 -2.801 1.00 97.75 284 VAL A N 1
ATOM 2212 C CA . VAL A 1 284 ? 10.335 -7.426 -3.186 1.00 97.75 284 VAL A CA 1
ATOM 2213 C C . VAL A 1 284 ? 10.934 -8.306 -4.274 1.00 97.75 284 VAL A C 1
ATOM 2215 O O . VAL A 1 284 ? 10.942 -9.530 -4.151 1.00 97.75 284 VAL A O 1
ATOM 2218 N N . ILE A 1 285 ? 11.451 -7.686 -5.329 1.00 97.44 285 ILE A N 1
ATOM 2219 C CA . ILE A 1 285 ? 12.126 -8.364 -6.438 1.00 97.44 285 ILE A CA 1
ATOM 2220 C C . ILE A 1 285 ? 13.497 -7.736 -6.695 1.00 97.44 285 ILE A C 1
ATOM 2222 O O . ILE A 1 285 ? 13.737 -6.576 -6.357 1.00 97.44 285 ILE A O 1
ATOM 2226 N N . ALA A 1 286 ? 14.410 -8.512 -7.276 1.00 97.75 286 ALA A N 1
ATOM 2227 C CA . ALA A 1 286 ? 15.68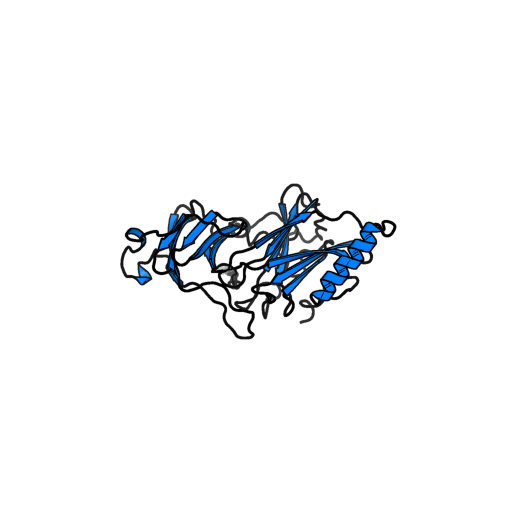8 -7.994 -7.752 1.00 97.75 286 ALA A CA 1
ATOM 2228 C C . ALA A 1 286 ? 15.487 -7.102 -8.985 1.00 97.75 286 ALA A C 1
ATOM 2230 O O . ALA A 1 286 ? 14.553 -7.321 -9.760 1.00 97.75 286 ALA A O 1
ATOM 2231 N N . GLY A 1 287 ? 16.367 -6.117 -9.157 1.00 95.62 287 GLY A N 1
ATOM 2232 C CA . GLY A 1 287 ? 16.425 -5.336 -10.385 1.00 95.62 287 GLY A CA 1
ATOM 2233 C C . GLY A 1 287 ? 16.967 -6.141 -11.562 1.00 95.62 287 GLY A C 1
ATOM 2234 O O . GLY A 1 287 ? 17.580 -7.194 -11.375 1.00 95.62 287 GLY A O 1
ATOM 2235 N N . LEU A 1 288 ? 16.720 -5.651 -12.776 1.00 95.19 288 LEU A N 1
ATOM 2236 C CA . LEU A 1 288 ? 17.347 -6.194 -13.976 1.00 95.19 288 LEU A CA 1
ATOM 2237 C C . LEU A 1 288 ? 18.660 -5.461 -14.251 1.00 95.19 288 LEU A C 1
ATOM 2239 O O . LEU A 1 288 ? 18.822 -4.293 -13.892 1.00 95.19 288 LEU A O 1
ATOM 2243 N N . HIS A 1 289 ? 19.586 -6.152 -14.905 1.00 94.75 289 HIS A N 1
ATOM 2244 C CA . HIS A 1 289 ? 20.699 -5.523 -15.606 1.00 94.75 289 HIS A CA 1
ATOM 2245 C C . HIS A 1 289 ? 20.224 -4.943 -16.951 1.00 94.75 289 HIS A C 1
ATOM 2247 O O . HIS A 1 289 ? 19.045 -5.045 -17.312 1.00 94.75 289 HIS A O 1
ATOM 2253 N N . ASP A 1 290 ? 21.125 -4.290 -17.678 1.00 95.44 290 ASP A N 1
ATOM 2254 C CA . ASP A 1 290 ? 20.837 -3.773 -19.019 1.00 95.44 290 ASP A CA 1
ATOM 2255 C C . ASP A 1 290 ? 20.593 -4.917 -20.007 1.00 95.44 290 ASP A C 1
ATOM 2257 O O . ASP A 1 290 ? 21.195 -5.981 -19.894 1.00 95.44 290 ASP A O 1
ATOM 2261 N N . TYR A 1 291 ? 19.695 -4.716 -20.970 1.00 96.06 291 TYR A N 1
ATOM 2262 C CA . TYR A 1 291 ? 19.374 -5.758 -21.942 1.00 96.06 291 TYR A CA 1
ATOM 2263 C C . TYR A 1 291 ? 20.557 -6.035 -22.870 1.00 96.06 291 TYR A C 1
ATOM 2265 O O . TYR A 1 291 ? 21.031 -5.119 -23.544 1.00 96.06 291 TYR A O 1
ATOM 2273 N N . ASP A 1 292 ? 20.960 -7.300 -22.981 1.00 97.31 292 ASP A N 1
ATOM 2274 C CA . ASP A 1 292 ? 21.904 -7.749 -24.001 1.00 97.31 292 ASP A CA 1
ATOM 2275 C C . ASP A 1 292 ? 21.190 -8.638 -25.042 1.00 97.31 292 ASP A C 1
ATOM 2277 O O . ASP A 1 292 ? 20.833 -9.781 -24.738 1.00 97.31 292 ASP A O 1
ATOM 2281 N N . PRO A 1 293 ? 20.982 -8.168 -26.290 1.00 95.62 293 PRO A N 1
ATOM 2282 C CA . PRO A 1 293 ? 20.368 -8.986 -27.337 1.00 95.62 293 PRO A CA 1
ATOM 2283 C C . PRO A 1 293 ? 21.234 -10.183 -27.760 1.00 95.62 293 PRO A C 1
ATOM 2285 O O . PRO A 1 293 ? 20.710 -11.120 -28.362 1.00 95.62 293 PRO A O 1
ATOM 2288 N N . GLY A 1 294 ? 22.538 -10.162 -27.467 1.00 97.62 294 GLY A N 1
ATOM 2289 C CA . GLY A 1 294 ? 23.451 -11.282 -27.677 1.00 97.62 294 GLY A CA 1
ATOM 2290 C C . GLY A 1 294 ? 23.381 -12.342 -26.577 1.00 97.62 294 GLY A C 1
ATOM 2291 O O . GLY A 1 294 ? 23.887 -13.446 -26.775 1.00 97.62 294 GLY A O 1
ATOM 2292 N N . ASN A 1 295 ? 22.731 -12.049 -25.446 1.00 98.00 295 ASN A N 1
ATOM 2293 C CA . ASN A 1 295 ? 22.570 -12.970 -24.329 1.00 98.00 295 ASN A CA 1
ATOM 2294 C C . ASN A 1 295 ? 21.271 -13.790 -24.471 1.00 98.00 295 ASN A C 1
ATOM 2296 O O . ASN A 1 295 ? 20.170 -13.257 -24.281 1.00 98.00 295 ASN A O 1
ATOM 2300 N N . PRO A 1 296 ? 21.345 -15.116 -24.714 1.00 97.81 296 PRO A N 1
ATOM 2301 C CA . PRO A 1 296 ? 20.152 -15.945 -24.883 1.00 97.81 296 PRO A CA 1
ATOM 2302 C C . PRO A 1 296 ? 19.227 -15.956 -23.657 1.00 97.81 296 PRO A C 1
ATOM 2304 O O . PRO A 1 296 ? 18.015 -16.124 -23.805 1.00 97.81 296 PRO A O 1
ATOM 2307 N N . ALA A 1 297 ? 19.767 -15.763 -22.448 1.00 97.75 297 ALA A N 1
ATOM 2308 C CA . ALA A 1 297 ? 18.969 -15.724 -21.225 1.00 97.75 297 ALA A CA 1
ATOM 2309 C C . ALA A 1 297 ? 18.092 -14.464 -21.149 1.00 97.75 297 ALA A C 1
ATOM 2311 O O . ALA A 1 297 ? 16.942 -14.545 -20.704 1.00 97.75 297 ALA A O 1
ATOM 2312 N N . ASP A 1 298 ? 18.598 -13.325 -21.626 1.00 97.19 298 ASP A N 1
ATOM 2313 C CA . ASP A 1 298 ? 17.851 -12.067 -21.656 1.00 97.19 298 ASP A CA 1
ATOM 2314 C C . ASP A 1 298 ? 16.752 -12.121 -22.710 1.00 97.19 298 ASP A C 1
ATOM 2316 O O . ASP A 1 298 ? 15.604 -11.786 -22.414 1.00 97.19 298 ASP A O 1
ATOM 2320 N N . VAL A 1 299 ? 17.056 -12.654 -23.898 1.00 96.75 299 VAL A N 1
ATOM 2321 C CA . VAL A 1 299 ? 16.065 -12.893 -24.958 1.00 96.75 299 VAL A CA 1
ATOM 2322 C C . VAL A 1 299 ? 14.948 -13.821 -24.464 1.00 96.75 299 VAL A C 1
ATOM 2324 O O . VAL A 1 299 ? 13.763 -13.506 -24.611 1.00 96.75 299 VAL A O 1
ATOM 2327 N N . ALA A 1 300 ? 15.295 -14.942 -23.823 1.00 97.38 300 ALA A N 1
ATOM 2328 C CA . ALA A 1 300 ? 14.316 -15.894 -23.299 1.00 97.38 300 ALA A CA 1
ATOM 2329 C C . ALA A 1 300 ? 13.463 -15.290 -22.169 1.00 97.38 300 ALA A C 1
ATOM 2331 O O . ALA A 1 300 ? 12.240 -15.465 -22.145 1.00 97.38 300 ALA A O 1
ATOM 2332 N N . ARG A 1 301 ? 14.077 -14.536 -21.244 1.00 95.69 301 ARG A N 1
ATOM 2333 C CA . ARG A 1 301 ? 13.351 -13.796 -20.200 1.00 95.69 301 ARG A CA 1
ATOM 2334 C C . ARG A 1 301 ? 12.395 -12.785 -20.820 1.00 95.69 301 ARG A C 1
ATOM 2336 O O . ARG A 1 301 ? 11.233 -12.755 -20.422 1.00 95.69 301 ARG A O 1
ATOM 2343 N N . GLN A 1 302 ? 12.868 -11.985 -21.773 1.00 94.81 302 GLN A N 1
ATOM 2344 C CA . GLN A 1 302 ? 12.081 -10.969 -22.465 1.00 94.81 302 GLN A CA 1
ATOM 2345 C C . GLN A 1 302 ? 10.842 -11.594 -23.116 1.00 94.81 302 GLN A C 1
ATOM 2347 O O . GLN A 1 302 ? 9.727 -11.123 -22.903 1.00 94.81 302 GLN A O 1
ATOM 2352 N N . GLN A 1 303 ? 11.010 -12.700 -23.846 1.00 94.31 303 GLN A N 1
ATOM 2353 C CA . GLN A 1 303 ? 9.898 -13.438 -24.453 1.00 94.31 303 GLN A CA 1
ATOM 2354 C C . GLN A 1 303 ? 8.915 -13.970 -23.403 1.00 94.31 303 GLN A C 1
ATOM 2356 O O . GLN A 1 303 ? 7.712 -13.733 -23.516 1.00 94.31 303 GLN A O 1
ATOM 2361 N N . LYS A 1 304 ? 9.416 -14.627 -22.348 1.00 96.06 304 LYS A N 1
ATOM 2362 C CA . LYS A 1 304 ? 8.580 -15.177 -21.271 1.00 96.06 304 LYS A CA 1
ATOM 2363 C C . LYS A 1 304 ? 7.767 -14.095 -20.563 1.00 96.06 304 LYS A C 1
ATOM 2365 O O . LYS A 1 304 ? 6.583 -14.283 -20.310 1.00 96.06 304 LYS A O 1
ATOM 2370 N N . GLN A 1 305 ? 8.393 -12.973 -20.222 1.00 95.06 305 GLN A N 1
ATOM 2371 C CA . GLN A 1 305 ? 7.743 -11.893 -19.480 1.00 95.06 305 GLN A CA 1
ATOM 2372 C C . GLN A 1 305 ? 6.737 -11.137 -20.351 1.00 95.06 305 GLN A C 1
ATOM 2374 O O . GLN A 1 305 ? 5.669 -10.785 -19.858 1.00 95.06 305 GLN A O 1
ATOM 2379 N N . ASN A 1 306 ? 7.008 -10.986 -21.650 1.00 91.75 306 ASN A N 1
ATOM 2380 C CA . ASN A 1 306 ? 6.019 -10.471 -22.598 1.00 91.75 306 ASN A CA 1
ATOM 2381 C C . ASN A 1 306 ? 4.797 -11.393 -22.698 1.00 91.75 306 ASN A C 1
ATOM 2383 O O . ASN A 1 306 ? 3.675 -10.904 -22.621 1.00 91.75 306 ASN A O 1
ATOM 2387 N N . ALA A 1 307 ? 4.995 -12.712 -22.774 1.00 93.38 307 ALA A N 1
ATOM 2388 C CA . ALA A 1 307 ? 3.886 -13.667 -22.780 1.00 93.38 307 ALA A CA 1
ATOM 2389 C C . ALA A 1 307 ? 3.065 -13.611 -21.476 1.00 93.38 307 ALA A C 1
ATOM 2391 O O . ALA A 1 307 ? 1.835 -13.629 -21.515 1.00 93.38 307 ALA A O 1
ATOM 2392 N N . THR A 1 308 ? 3.722 -13.479 -20.315 1.00 94.50 308 THR A N 1
ATOM 2393 C CA . THR A 1 308 ? 3.029 -13.255 -19.033 1.00 94.50 308 THR A CA 1
ATOM 2394 C C . THR A 1 308 ? 2.186 -11.983 -19.080 1.00 94.50 308 THR A C 1
ATOM 2396 O O . THR A 1 308 ? 1.012 -12.011 -18.713 1.00 94.50 308 THR A O 1
ATOM 2399 N N . LEU A 1 309 ? 2.759 -10.878 -19.555 1.00 91.38 309 LEU A N 1
ATOM 2400 C CA . LEU A 1 309 ? 2.064 -9.601 -19.649 1.00 91.38 309 LEU A CA 1
ATOM 2401 C C . LEU A 1 309 ? 0.830 -9.676 -20.562 1.00 91.38 309 LEU A C 1
ATOM 2403 O O . LEU A 1 309 ? -0.255 -9.223 -20.189 1.00 91.38 309 LEU A O 1
ATOM 2407 N N . GLU A 1 310 ? 0.979 -10.288 -21.735 1.00 90.25 310 GLU A N 1
ATOM 2408 C CA . GLU A 1 310 ? -0.111 -10.522 -22.688 1.00 90.25 310 GLU A CA 1
ATOM 2409 C C . GLU A 1 310 ? -1.213 -11.401 -22.078 1.00 90.25 310 GLU A C 1
ATOM 2411 O O . GLU A 1 310 ? -2.396 -11.088 -22.214 1.00 90.25 310 GLU A O 1
ATOM 2416 N N . SER A 1 311 ? -0.850 -12.434 -21.307 1.00 92.00 311 SER A N 1
ATOM 2417 C CA . SER A 1 311 ? -1.817 -13.304 -20.615 1.00 92.00 311 SER A CA 1
ATOM 2418 C C . SER A 1 311 ? -2.684 -12.568 -19.582 1.00 92.00 311 SER A C 1
ATOM 2420 O O . SER A 1 311 ? -3.755 -13.042 -19.199 1.00 92.00 311 SER A O 1
ATOM 2422 N N . TRP A 1 312 ? -2.245 -11.393 -19.124 1.00 90.81 312 TRP A N 1
ATOM 2423 C CA . TRP A 1 312 ? -2.991 -10.529 -18.207 1.00 90.81 312 TRP A CA 1
ATOM 2424 C C . TRP A 1 312 ? -3.814 -9.453 -18.929 1.00 90.81 312 TRP A C 1
ATOM 2426 O O . TRP A 1 312 ? -4.448 -8.626 -18.274 1.00 90.81 312 TRP A O 1
ATOM 2436 N N . GLY A 1 313 ? -3.825 -9.462 -20.265 1.00 85.56 313 GLY A N 1
ATOM 2437 C CA . GLY A 1 313 ? -4.486 -8.459 -21.099 1.00 85.56 313 GLY A CA 1
ATOM 2438 C C . GLY A 1 313 ? -3.639 -7.210 -21.359 1.00 85.56 313 GLY A C 1
ATOM 2439 O O . GLY A 1 313 ? -4.171 -6.199 -21.818 1.00 85.56 313 GLY A O 1
ATOM 2440 N N . GLY A 1 314 ? -2.336 -7.248 -21.058 1.00 80.44 314 GLY A N 1
ATOM 2441 C CA . GLY A 1 314 ? -1.390 -6.210 -21.464 1.00 80.44 314 GLY A CA 1
ATOM 2442 C C . GLY A 1 314 ? -1.088 -6.269 -22.965 1.00 80.44 314 GLY A C 1
ATOM 2443 O O . GLY A 1 314 ? -1.263 -7.301 -23.607 1.00 80.44 314 GLY A O 1
ATOM 2444 N N . LYS A 1 315 ? -0.621 -5.156 -23.541 1.00 71.00 315 LYS A N 1
ATOM 2445 C CA . LYS A 1 315 ? -0.185 -5.097 -24.946 1.00 71.00 315 LYS A CA 1
ATOM 2446 C C . LYS A 1 315 ? 1.334 -5.030 -25.038 1.00 71.00 315 LYS A C 1
ATOM 2448 O O . LYS A 1 315 ? 1.963 -4.231 -24.343 1.00 71.00 315 LYS A O 1
ATOM 2453 N N . ARG A 1 316 ? 1.900 -5.792 -25.973 1.00 62.81 316 ARG A N 1
ATOM 2454 C CA . ARG A 1 316 ? 3.297 -5.687 -26.402 1.00 62.81 316 ARG A CA 1
ATOM 2455 C C . ARG A 1 316 ? 3.457 -4.494 -27.342 1.00 62.81 316 ARG A C 1
ATOM 2457 O O . ARG A 1 316 ? 3.472 -4.645 -28.555 1.00 62.81 316 ARG A O 1
ATOM 2464 N N . ASN A 1 317 ? 3.537 -3.295 -26.783 1.00 55.25 317 ASN A N 1
ATOM 2465 C CA . ASN A 1 317 ? 3.936 -2.110 -27.539 1.00 55.25 317 ASN A CA 1
ATOM 2466 C C . ASN A 1 317 ? 5.397 -1.763 -27.225 1.00 55.25 317 ASN A C 1
ATOM 2468 O O . ASN A 1 317 ? 5.845 -2.029 -26.107 1.00 55.25 317 ASN A O 1
ATOM 2472 N N . PRO A 1 318 ? 6.130 -1.106 -28.145 1.00 50.50 318 PRO A N 1
ATOM 2473 C CA . PRO A 1 318 ? 7.480 -0.615 -27.864 1.00 50.50 318 PRO A CA 1
ATOM 2474 C C . PRO A 1 318 ? 7.524 0.308 -26.635 1.00 50.50 318 PRO A C 1
ATOM 2476 O O . PRO A 1 318 ? 8.554 0.375 -25.982 1.00 50.50 318 PRO A O 1
ATOM 2479 N N . GLY A 1 319 ? 6.405 0.939 -26.253 1.00 49.44 319 GLY A N 1
ATOM 2480 C CA . GLY A 1 319 ? 6.291 1.719 -25.016 1.00 49.44 319 GLY A CA 1
ATOM 2481 C C . GLY A 1 319 ? 5.817 0.982 -23.758 1.00 49.44 319 GLY A C 1
ATOM 2482 O O . GLY A 1 319 ? 5.624 1.619 -22.727 1.00 49.44 319 GLY A O 1
ATOM 2483 N N . GLY A 1 320 ? 5.612 -0.337 -23.806 1.00 53.56 320 GLY A N 1
ATOM 2484 C CA . GLY A 1 320 ? 4.964 -1.098 -22.732 1.00 53.56 320 GLY A CA 1
ATOM 2485 C C . GLY A 1 320 ? 3.435 -0.934 -22.717 1.00 53.56 320 GLY A C 1
ATOM 2486 O O . GLY A 1 320 ? 2.844 -0.505 -23.710 1.00 53.56 320 GLY A O 1
ATOM 2487 N N . CYS A 1 321 ? 2.769 -1.258 -21.600 1.00 55.28 321 CYS A N 1
ATOM 2488 C CA . CYS A 1 321 ? 1.304 -1.151 -21.440 1.00 55.28 321 CYS A CA 1
ATOM 2489 C C . CYS A 1 321 ? 0.796 0.304 -21.326 1.00 55.28 321 CYS A C 1
ATOM 2491 O O . CYS A 1 321 ? 0.061 0.647 -20.409 1.00 55.28 321 CYS A O 1
ATOM 2493 N N . LEU A 1 322 ? 1.162 1.192 -22.250 1.00 46.72 322 LEU A N 1
ATOM 2494 C CA . LEU A 1 322 ? 0.740 2.602 -22.226 1.00 46.72 322 LEU A CA 1
ATOM 2495 C C . LEU A 1 322 ? -0.737 2.834 -22.587 1.00 46.72 322 LEU A C 1
ATOM 2497 O O . LEU A 1 322 ? -1.169 3.976 -22.702 1.00 46.72 322 LEU A O 1
ATOM 2501 N N . ALA A 1 323 ? -1.541 1.786 -22.757 1.00 34.06 323 ALA A N 1
ATOM 2502 C CA . ALA A 1 323 ? -2.960 1.954 -23.028 1.00 34.06 323 ALA A CA 1
ATOM 2503 C C . ALA A 1 323 ? -3.732 2.099 -21.708 1.00 34.06 323 ALA A C 1
ATOM 2505 O O . ALA A 1 323 ? -3.966 1.100 -21.030 1.00 34.06 323 ALA A O 1
ATOM 2506 N N . GLY A 1 324 ? -4.182 3.314 -21.365 1.00 34.78 324 GLY A N 1
ATOM 2507 C CA . GLY A 1 324 ? -5.408 3.393 -20.563 1.00 34.78 324 GLY A CA 1
ATOM 2508 C C . GLY A 1 324 ? -5.773 4.652 -19.782 1.00 34.78 324 GLY A C 1
ATOM 2509 O O . GLY A 1 324 ? -6.889 4.657 -19.281 1.00 34.78 324 GLY A O 1
ATOM 2510 N N . TRP A 1 325 ? -4.938 5.689 -19.640 1.00 35.97 325 TRP A N 1
ATOM 2511 C CA . TRP A 1 325 ? -5.349 6.849 -18.811 1.00 35.97 325 TRP A CA 1
ATOM 2512 C C . TRP A 1 325 ? -5.008 8.240 -19.359 1.00 35.97 325 TRP A C 1
ATOM 2514 O O . TRP A 1 325 ? -5.450 9.222 -18.771 1.00 35.97 325 TRP A O 1
ATOM 2524 N N . PHE A 1 326 ? -4.271 8.352 -20.471 1.00 28.66 326 PHE A N 1
ATOM 2525 C CA . PHE A 1 326 ? -3.959 9.656 -21.081 1.00 28.66 326 PHE A CA 1
ATOM 2526 C C . PHE A 1 326 ? -4.822 10.020 -22.300 1.00 28.66 326 PHE A C 1
ATOM 2528 O O . PHE A 1 326 ? -4.711 11.145 -22.773 1.00 28.66 326 PHE A O 1
ATOM 2535 N N . ASP A 1 327 ? -5.720 9.132 -22.741 1.00 23.64 327 ASP A N 1
ATOM 2536 C CA . ASP A 1 327 ? -6.632 9.373 -23.872 1.00 23.64 327 ASP A CA 1
ATOM 2537 C C . ASP A 1 327 ? -8.101 9.512 -23.418 1.00 23.64 327 ASP A C 1
ATOM 2539 O O . ASP A 1 327 ? -8.994 8.839 -23.939 1.00 23.64 327 ASP A O 1
ATOM 2543 N N . ALA A 1 328 ? -8.349 10.368 -22.419 1.00 25.30 328 ALA A N 1
ATOM 2544 C CA . ALA A 1 328 ? -9.672 10.919 -22.106 1.00 25.30 328 ALA A CA 1
ATOM 2545 C C . ALA A 1 328 ? -9.552 12.341 -21.536 1.00 25.30 328 ALA A C 1
ATOM 2547 O O . ALA A 1 328 ? -8.820 12.518 -20.533 1.00 25.30 328 ALA A O 1
#

Radius of gyration: 22.4 Å; chains: 1; bounding box: 47×84×58 Å

Secondary structure (DSSP, 8-state):
-PPP-------------------SSEEEESS--EEEEEEE-TTS-EEEEEEETTEEEEEEEES--S-PPP-TT------EEETTTTHHHHSS-HHHH----PEEP-S---TTEEEEEE-TTS-EEEEEEE-TT--STTPPP-SHHHHSPEEEEEEESSPPPEEEEEEEEETTTTEEEEEEEEEETTEEP--S-B-TTS-B-STT--EEEEEEEEETTEEEEEEEEEEEPPTTT-EEEEEES-B-TTSTT----TT--S-B-----SEEEEEEPPSTTSPPEEEEEEPP----TT-HHHHHHHHHHHHHHHHTT----TT-S--SSS--

pLDDT: mean 87.42, std 18.65, range [23.64, 98.69]

Foldseek 3Di:
DDDDDDDDDDDPPPPPPPPPFQAQFAFPDLQAWDPWEWFAAQVRKIWIWTDGPNDIWIKIKGDDAAWDADDVVDAITDIDIDRQNCCVPPVDVVNVVDDGPWDDDPDDDAPQWPYKTQHPVRKIKTWHWAQPQQFALQDGDPDSSNVTTTTGMFIYDDDFKDKDKAKAAFLVLQWIKIKIFIGDPNAGQFADDDDQLQGGPGNRWWKKWKWAACFPSHHGTGTHDIHTAFPPLSMDMDIQDWDQCVHSNGDDDPPPGDTGTSRQHQKMKMWIRTGRRGHIHIDMDGGDDGQDPPDVVNVVSNVVRQVVCVVSVADPDSHTRPPDDPPD